Protein AF-A0A1I7S4N8-F1 (afdb_monomer)

Structure (mmCIF, N/CA/C/O backbone):
data_AF-A0A1I7S4N8-F1
#
_entry.id   AF-A0A1I7S4N8-F1
#
loop_
_atom_site.group_PDB
_atom_site.id
_atom_site.type_symbol
_atom_site.label_atom_id
_atom_site.label_alt_id
_atom_site.label_comp_id
_atom_site.label_asym_id
_atom_site.label_entity_id
_atom_site.label_seq_id
_atom_site.pdbx_PDB_ins_code
_atom_site.Cartn_x
_atom_site.Cartn_y
_atom_site.Cartn_z
_atom_site.occupancy
_atom_site.B_iso_or_equiv
_atom_site.auth_seq_id
_atom_site.auth_comp_id
_atom_site.auth_asym_id
_atom_site.auth_atom_id
_atom_site.pdbx_PDB_model_num
ATOM 1 N N . MET A 1 1 ? -7.842 -7.698 34.374 1.00 20.95 1 MET A N 1
ATOM 2 C CA . MET A 1 1 ? -6.573 -8.216 33.822 1.00 20.95 1 MET A CA 1
ATOM 3 C C . MET A 1 1 ? -6.161 -7.312 32.667 1.00 20.95 1 MET A C 1
ATOM 5 O O . MET A 1 1 ? -6.972 -7.165 31.757 1.00 20.95 1 MET A O 1
ATOM 9 N N . PRO A 1 2 ? -5.012 -6.620 32.736 1.00 20.31 2 PRO A N 1
ATOM 10 C CA . PRO A 1 2 ? -4.560 -5.744 31.659 1.00 20.31 2 PRO A CA 1
ATOM 11 C C . PRO A 1 2 ? -4.071 -6.606 30.489 1.00 20.31 2 PRO A C 1
ATOM 13 O O . PRO A 1 2 ? -3.277 -7.520 30.682 1.00 20.31 2 PRO A O 1
ATOM 16 N N . VAL A 1 3 ? -4.610 -6.360 29.297 1.00 26.38 3 VAL A N 1
ATOM 17 C CA . VAL A 1 3 ? -4.280 -7.100 28.072 1.00 26.38 3 VAL A CA 1
ATOM 18 C C . VAL A 1 3 ? -3.251 -6.285 27.294 1.00 26.38 3 VAL A C 1
ATOM 20 O O . VAL A 1 3 ? -3.502 -5.129 26.958 1.00 26.38 3 VAL A O 1
ATOM 23 N N . GLU A 1 4 ? -2.088 -6.887 27.065 1.00 22.72 4 GLU A N 1
ATOM 24 C CA . GLU A 1 4 ? -0.973 -6.348 26.284 1.00 22.72 4 GLU A CA 1
ATOM 25 C C . GLU A 1 4 ? -1.297 -6.365 24.783 1.00 22.72 4 GLU A C 1
ATOM 27 O O . GLU A 1 4 ? -1.952 -7.283 24.288 1.00 22.72 4 GLU A O 1
ATOM 32 N N . ILE A 1 5 ? -0.853 -5.338 24.056 1.00 29.84 5 ILE A N 1
ATOM 33 C CA . ILE A 1 5 ? -1.106 -5.166 22.620 1.00 29.84 5 ILE A CA 1
ATOM 34 C C . ILE A 1 5 ? 0.240 -4.946 21.921 1.00 29.84 5 ILE A C 1
ATOM 36 O O . ILE A 1 5 ? 1.070 -4.172 22.396 1.00 29.84 5 ILE A O 1
ATOM 40 N N . THR A 1 6 ? 0.456 -5.652 20.808 1.00 26.91 6 THR A N 1
ATOM 41 C CA . THR A 1 6 ? 1.722 -5.704 20.059 1.00 26.91 6 THR A CA 1
ATOM 42 C C . THR A 1 6 ? 1.590 -4.961 18.724 1.00 26.91 6 THR A C 1
ATOM 44 O O . THR A 1 6 ? 0.609 -5.167 18.011 1.00 26.91 6 THR A O 1
ATOM 47 N N . VAL A 1 7 ? 2.576 -4.123 18.382 1.00 28.78 7 VAL A N 1
ATOM 48 C CA . VAL A 1 7 ? 2.682 -3.373 17.111 1.00 28.78 7 VAL A CA 1
ATOM 49 C C . VAL A 1 7 ? 3.943 -3.816 16.362 1.00 28.78 7 VAL A C 1
ATOM 51 O O . VAL A 1 7 ? 4.924 -4.207 16.996 1.00 28.78 7 VAL A O 1
ATOM 54 N N . ALA A 1 8 ? 3.884 -3.788 15.028 1.00 28.02 8 ALA A N 1
ATOM 55 C CA . ALA A 1 8 ? 4.965 -4.150 14.117 1.00 28.02 8 ALA A CA 1
ATOM 56 C C . ALA A 1 8 ? 6.156 -3.155 14.137 1.00 28.02 8 ALA A C 1
ATOM 58 O O . ALA A 1 8 ? 5.972 -2.000 14.523 1.00 28.02 8 ALA A O 1
ATOM 59 N N . PRO A 1 9 ? 7.370 -3.577 13.725 1.00 27.62 9 PRO A N 1
ATOM 60 C CA . PRO A 1 9 ? 8.630 -2.875 14.020 1.00 27.62 9 PRO A CA 1
ATOM 61 C C . PRO A 1 9 ? 8.922 -1.571 13.253 1.00 27.62 9 PRO A C 1
ATOM 63 O O . PRO A 1 9 ? 9.874 -0.880 13.614 1.00 27.62 9 PRO A O 1
ATOM 66 N N . ASP A 1 10 ? 8.127 -1.188 12.248 1.00 28.50 10 ASP A N 1
ATOM 67 C CA . ASP A 1 10 ? 8.540 -0.136 11.288 1.00 28.50 10 ASP A CA 1
ATOM 68 C C . ASP A 1 10 ? 8.079 1.276 11.628 1.00 28.50 10 ASP A C 1
ATOM 70 O O . ASP A 1 10 ? 8.279 2.232 10.872 1.00 28.50 10 ASP A O 1
ATOM 74 N N . LEU A 1 11 ? 7.531 1.437 12.824 1.00 30.06 11 LEU A N 1
ATOM 75 C CA . LEU A 1 11 ? 7.082 2.715 13.339 1.00 30.06 11 LEU A CA 1
ATOM 76 C C . LEU A 1 11 ? 7.899 3.074 14.579 1.00 30.06 11 LEU A C 1
ATOM 78 O O . LEU A 1 11 ? 7.452 3.001 15.723 1.00 30.06 11 LEU A O 1
ATOM 82 N N . TYR A 1 12 ? 9.159 3.446 14.343 1.00 30.45 12 TYR A N 1
ATOM 83 C CA . TYR A 1 12 ? 10.064 3.910 15.391 1.00 30.45 12 TYR A CA 1
ATOM 84 C C . TYR A 1 12 ? 9.632 5.297 15.893 1.00 30.45 12 TYR A C 1
ATOM 86 O O . TYR A 1 12 ? 10.091 6.337 15.423 1.00 30.45 12 TYR A O 1
ATOM 94 N N . ASN A 1 13 ? 8.715 5.299 16.858 1.00 32.03 13 ASN A N 1
ATOM 95 C CA . ASN A 1 13 ? 8.567 6.306 17.901 1.00 32.03 13 ASN A CA 1
ATOM 96 C C . ASN A 1 13 ? 7.859 5.652 19.094 1.00 32.03 13 ASN A C 1
ATOM 98 O O . ASN A 1 13 ? 6.793 5.064 18.936 1.00 32.03 13 ASN A O 1
ATOM 102 N N . GLU A 1 14 ? 8.401 5.820 20.304 1.00 31.59 14 GLU A N 1
ATOM 103 C CA . GLU A 1 14 ? 7.833 5.336 21.584 1.00 31.59 14 GLU A CA 1
ATOM 104 C C . GLU A 1 14 ? 6.366 5.769 21.832 1.00 31.59 14 GLU A C 1
ATOM 106 O O . GLU A 1 14 ? 5.665 5.241 22.693 1.00 31.59 14 GLU A O 1
ATOM 111 N N . THR A 1 15 ? 5.885 6.707 21.022 1.00 35.19 15 THR A N 1
ATOM 112 C CA . THR A 1 15 ? 4.540 7.280 20.933 1.00 35.19 15 THR A CA 1
ATOM 113 C C . THR A 1 15 ? 3.496 6.259 20.415 1.00 35.19 15 THR A C 1
ATOM 115 O O . THR A 1 15 ? 2.357 6.205 20.877 1.00 35.19 15 THR A O 1
ATOM 118 N N . GLU A 1 16 ? 3.877 5.332 19.532 1.00 35.06 16 GLU A N 1
ATOM 119 C CA . GLU A 1 16 ? 2.938 4.346 18.963 1.00 35.06 16 GLU A CA 1
ATOM 120 C C . GLU A 1 16 ? 2.744 3.097 19.840 1.00 35.06 16 GLU A C 1
ATOM 122 O O . GLU A 1 16 ? 1.718 2.416 19.775 1.00 35.06 16 GLU A O 1
ATOM 127 N N . ALA A 1 17 ? 3.661 2.855 20.779 1.00 30.88 17 ALA A N 1
ATOM 128 C CA . ALA A 1 17 ? 3.474 1.863 21.836 1.00 30.88 17 ALA A CA 1
ATOM 129 C C . ALA A 1 17 ? 2.398 2.293 22.858 1.00 30.88 17 ALA A C 1
ATOM 131 O O . ALA A 1 17 ? 1.749 1.450 23.485 1.00 30.88 17 ALA A O 1
ATOM 132 N N . LEU A 1 18 ? 2.164 3.602 23.022 1.00 33.59 18 LEU A N 1
ATOM 133 C CA . LEU A 1 18 ? 1.120 4.126 23.909 1.00 33.59 18 LEU A CA 1
ATOM 134 C C . LEU A 1 18 ? -0.282 4.009 23.300 1.00 33.59 18 LEU A C 1
ATOM 136 O O . LEU A 1 18 ? -1.235 3.745 24.038 1.00 33.59 18 LEU A O 1
ATOM 140 N N . ALA A 1 19 ? -0.384 4.154 21.979 1.00 34.09 19 ALA A N 1
ATOM 141 C CA . ALA A 1 19 ? -1.581 3.913 21.177 1.00 34.09 19 ALA A CA 1
ATOM 142 C C . ALA A 1 19 ? -2.061 2.461 21.247 1.00 34.09 19 ALA A C 1
ATOM 144 O O . ALA A 1 19 ? -3.254 2.185 21.379 1.00 34.09 19 ALA A O 1
ATOM 145 N N . ALA A 1 20 ? -1.097 1.538 21.206 1.00 30.77 20 ALA A N 1
ATOM 146 C CA . ALA A 1 20 ? -1.333 0.110 21.240 1.00 30.77 20 ALA A CA 1
ATOM 147 C C . ALA A 1 20 ? -2.099 -0.313 22.492 1.00 30.77 20 ALA A C 1
ATOM 149 O O . ALA A 1 20 ? -2.927 -1.193 22.401 1.00 30.77 20 ALA A O 1
ATOM 150 N N . ARG A 1 21 ? -1.931 0.340 23.649 1.00 34.25 21 ARG A N 1
ATOM 151 C CA . ARG A 1 21 ? -2.561 -0.062 24.927 1.00 34.25 21 ARG A CA 1
ATOM 152 C C . ARG A 1 21 ? -4.092 0.089 24.985 1.00 34.25 21 ARG A C 1
ATOM 154 O O . ARG A 1 21 ? -4.688 -0.181 26.028 1.00 34.25 21 ARG A O 1
ATOM 161 N N . ALA A 1 22 ? -4.744 0.508 23.902 1.00 32.66 22 ALA A N 1
ATOM 162 C CA . ALA A 1 22 ? -6.183 0.696 23.860 1.00 32.66 22 ALA A CA 1
ATOM 163 C C . ALA A 1 22 ? -6.931 -0.476 23.197 1.00 32.66 22 ALA A C 1
ATOM 165 O O . ALA A 1 22 ? -6.818 -0.741 22.005 1.00 32.66 22 ALA A O 1
ATOM 166 N N . LYS A 1 23 ? -7.719 -1.170 24.022 1.00 37.88 23 LYS A N 1
ATOM 167 C CA . LYS A 1 23 ? -8.822 -2.101 23.717 1.00 37.88 23 LYS A CA 1
ATOM 168 C C . LYS A 1 23 ? -9.083 -2.426 22.223 1.00 37.88 23 LYS A C 1
ATOM 170 O O . LYS A 1 23 ? -9.947 -1.830 21.587 1.00 37.88 23 LYS A O 1
ATOM 175 N N . GLY A 1 24 ? -8.471 -3.505 21.722 1.00 40.84 24 GLY A N 1
ATOM 176 C CA . GLY A 1 24 ? -9.071 -4.326 20.653 1.00 40.84 24 GLY A CA 1
ATOM 177 C C . GLY A 1 24 ? -8.705 -4.002 19.197 1.00 40.84 24 GLY A C 1
ATOM 178 O O . GLY A 1 24 ? -9.486 -4.335 18.300 1.00 40.84 24 GLY A O 1
ATOM 179 N N . PHE A 1 25 ? -7.539 -3.406 18.942 1.00 34.81 25 PHE A N 1
ATOM 180 C CA . PHE A 1 25 ? -7.046 -3.109 17.591 1.00 34.81 25 PHE A CA 1
ATOM 181 C C . PHE A 1 25 ? -5.911 -4.053 17.189 1.00 34.81 25 PHE A C 1
ATOM 183 O O . PHE A 1 25 ? -5.029 -4.341 17.994 1.00 34.81 25 PHE A O 1
ATOM 190 N N . ILE A 1 26 ? -5.923 -4.514 15.935 1.00 42.81 26 ILE A N 1
ATOM 191 C CA . ILE A 1 26 ? -4.775 -5.178 15.308 1.00 42.81 26 ILE A CA 1
ATOM 192 C C . ILE A 1 26 ? -4.477 -4.430 14.021 1.00 42.81 26 ILE A C 1
ATOM 194 O O . ILE A 1 26 ? -5.287 -4.440 13.091 1.00 42.81 26 ILE A O 1
ATOM 198 N N . VAL A 1 27 ? -3.325 -3.770 14.004 1.00 34.28 27 VAL A N 1
ATOM 199 C CA . VAL A 1 27 ? -2.756 -3.139 12.817 1.00 34.28 27 VAL A CA 1
ATOM 200 C C . VAL A 1 27 ? -1.647 -4.059 12.330 1.00 34.28 27 VAL A C 1
ATOM 202 O O . VAL A 1 27 ? -0.711 -4.349 13.070 1.00 34.28 27 VAL A O 1
ATOM 205 N N . PHE A 1 28 ? -1.783 -4.555 11.106 1.00 37.41 28 PHE A N 1
ATOM 206 C CA . PHE A 1 28 ? -0.732 -5.323 10.454 1.00 37.41 28 PHE A CA 1
ATOM 207 C C . PHE A 1 28 ? 0.124 -4.364 9.625 1.00 37.41 28 PHE A C 1
ATOM 209 O O . PHE A 1 28 ? -0.395 -3.759 8.686 1.00 37.41 28 PHE A O 1
ATOM 216 N N . ASP A 1 29 ? 1.406 -4.244 9.967 1.00 30.55 29 ASP A N 1
ATOM 217 C CA . ASP A 1 29 ? 2.437 -3.666 9.101 1.00 30.55 29 ASP A CA 1
ATOM 218 C C . ASP A 1 29 ? 3.688 -4.563 9.125 1.00 30.55 29 ASP A C 1
ATOM 220 O O . ASP A 1 29 ? 3.802 -5.435 9.986 1.00 30.55 29 ASP A O 1
ATOM 224 N N . MET A 1 30 ? 4.562 -4.425 8.131 1.00 31.25 30 MET A N 1
ATOM 225 C CA . MET A 1 30 ? 5.704 -5.318 7.888 1.00 31.25 30 MET A CA 1
ATOM 226 C C . MET A 1 30 ? 6.936 -4.966 8.755 1.00 31.25 30 MET A C 1
ATOM 228 O O . MET A 1 30 ? 6.993 -3.856 9.278 1.00 31.25 30 MET A O 1
ATOM 232 N N . PRO A 1 31 ? 7.910 -5.888 8.923 1.00 27.16 31 PRO A N 1
ATOM 233 C CA . PRO A 1 31 ? 9.129 -5.640 9.701 1.00 27.16 31 PRO A CA 1
ATOM 234 C C . PRO A 1 31 ? 10.378 -5.243 8.870 1.00 27.16 31 PRO A C 1
ATOM 236 O O . PRO A 1 31 ? 10.732 -5.915 7.898 1.00 27.16 31 PRO A O 1
ATOM 239 N N . ASP A 1 32 ? 11.121 -4.244 9.359 1.00 30.89 32 ASP A N 1
ATOM 240 C CA . ASP A 1 32 ? 12.483 -3.779 9.046 1.00 30.89 32 ASP A CA 1
ATOM 241 C C . ASP A 1 32 ? 13.410 -4.279 10.165 1.00 30.89 32 ASP A C 1
ATOM 243 O O . ASP A 1 32 ? 13.170 -4.115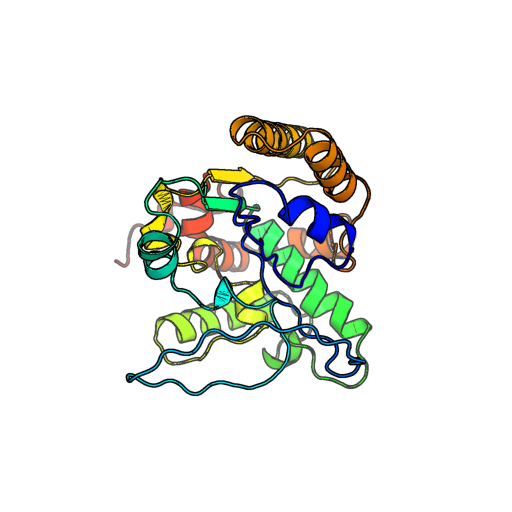 11.365 1.00 30.89 32 ASP A O 1
ATOM 247 N N . LYS A 1 33 ? 14.494 -4.948 9.772 1.00 33.16 33 LYS A N 1
ATOM 248 C CA . LYS A 1 33 ? 15.472 -5.536 10.688 1.00 33.16 33 LYS A CA 1
ATOM 249 C C . LYS A 1 33 ? 16.758 -4.731 10.661 1.00 33.16 33 LYS A C 1
ATOM 251 O O . LYS A 1 33 ? 17.668 -5.069 9.908 1.00 33.16 33 LYS A O 1
ATOM 256 N N . ARG A 1 34 ? 16.899 -3.756 11.561 1.00 29.91 34 ARG A N 1
ATOM 257 C CA . ARG A 1 34 ? 18.203 -3.149 11.877 1.00 29.91 34 ARG A CA 1
ATOM 258 C C . ARG A 1 34 ? 18.363 -2.898 13.380 1.00 29.91 34 ARG A C 1
ATOM 260 O O . ARG A 1 34 ? 17.959 -1.850 13.863 1.00 29.91 34 ARG A O 1
ATOM 267 N N . ASN A 1 35 ? 18.964 -3.873 14.084 1.00 32.38 35 ASN A N 1
ATOM 268 C CA . ASN A 1 35 ? 20.051 -3.732 15.085 1.00 32.38 35 ASN A CA 1
ATOM 269 C C . ASN A 1 35 ? 20.016 -4.839 16.187 1.00 32.38 35 ASN A C 1
ATOM 271 O O . ASN A 1 35 ? 19.198 -4.753 17.102 1.00 32.38 35 ASN A O 1
ATOM 275 N N . PRO A 1 36 ? 20.894 -5.869 16.151 1.00 26.67 36 PRO A N 1
ATOM 276 C CA . PRO A 1 36 ? 20.925 -6.973 17.128 1.00 26.67 36 PRO A CA 1
ATOM 277 C C . PRO A 1 36 ? 21.624 -6.689 18.474 1.00 26.67 36 PRO A C 1
ATOM 279 O O . PRO A 1 36 ? 21.756 -7.612 19.276 1.00 26.67 36 PRO A O 1
ATOM 282 N N . SER A 1 37 ? 22.093 -5.469 18.750 1.00 25.30 37 SER A N 1
ATOM 283 C CA . SER A 1 37 ? 23.086 -5.251 19.817 1.00 25.30 37 SER A CA 1
ATOM 284 C C . SER A 1 37 ? 22.738 -4.088 20.751 1.00 25.30 37 SER A C 1
ATOM 286 O O . SER A 1 37 ? 23.399 -3.056 20.719 1.00 25.30 37 SER A O 1
ATOM 288 N N . ALA A 1 38 ? 21.719 -4.241 21.602 1.00 23.59 38 ALA A N 1
ATOM 289 C CA . ALA A 1 38 ? 21.549 -3.419 22.809 1.00 23.59 38 ALA A CA 1
ATOM 290 C C . ALA A 1 38 ? 20.582 -4.102 23.795 1.00 23.59 38 ALA A C 1
ATOM 292 O O . ALA A 1 38 ? 19.369 -3.933 23.714 1.00 23.59 38 ALA A O 1
ATOM 293 N N . LEU A 1 39 ? 21.122 -4.902 24.716 1.00 24.42 39 LEU A N 1
ATOM 294 C CA . LEU A 1 39 ? 20.393 -5.531 25.820 1.00 24.42 39 LEU A CA 1
ATOM 295 C C . LEU A 1 39 ? 21.164 -5.263 27.117 1.00 24.42 39 LEU A C 1
ATOM 297 O O . LEU A 1 39 ? 22.265 -5.774 27.304 1.00 24.42 39 LEU A O 1
ATOM 301 N N . SER A 1 40 ? 20.563 -4.500 28.024 1.00 21.45 40 SER A N 1
ATOM 302 C CA . SER A 1 40 ? 20.826 -4.591 29.459 1.00 21.45 40 SER A CA 1
ATOM 303 C C . SER A 1 40 ? 19.488 -4.792 30.173 1.00 21.45 40 SER A C 1
ATOM 305 O O . SER A 1 40 ? 18.487 -4.142 29.879 1.00 21.45 40 SER A O 1
ATOM 307 N N . ALA A 1 41 ? 19.465 -5.816 31.021 1.00 22.08 41 ALA A N 1
ATOM 308 C CA . ALA A 1 41 ? 18.287 -6.453 31.592 1.00 22.08 41 ALA A CA 1
ATOM 309 C C . ALA A 1 41 ? 17.817 -5.798 32.897 1.00 22.08 41 ALA A C 1
ATOM 311 O O . ALA A 1 41 ? 18.654 -5.354 33.676 1.00 22.08 41 ALA A O 1
ATOM 312 N N . VAL A 1 42 ? 16.513 -5.896 33.194 1.00 20.05 42 VAL A N 1
ATOM 313 C CA . VAL A 1 42 ? 15.997 -6.104 34.561 1.00 20.05 42 VAL A CA 1
ATOM 314 C C . VAL A 1 42 ? 14.772 -7.028 34.500 1.00 20.05 42 VAL A C 1
ATOM 316 O O . VAL A 1 42 ? 13.806 -6.769 33.789 1.00 20.05 42 VAL A O 1
ATOM 319 N N . THR A 1 43 ? 14.857 -8.130 35.242 1.00 20.84 43 THR A N 1
ATOM 320 C CA . THR A 1 43 ? 13.880 -9.215 35.423 1.00 20.84 43 THR A CA 1
ATOM 321 C C . THR A 1 43 ? 12.867 -8.925 36.529 1.00 20.84 43 THR A C 1
ATOM 323 O O . THR A 1 43 ? 13.279 -8.524 37.615 1.00 20.84 43 THR A O 1
ATOM 326 N N . VAL A 1 44 ? 11.592 -9.283 36.318 1.00 20.28 44 VAL A N 1
ATOM 327 C CA . VAL A 1 44 ? 10.662 -9.719 37.382 1.00 20.28 44 VAL A CA 1
ATOM 328 C C . VAL A 1 44 ? 9.741 -10.811 36.808 1.00 20.28 44 VAL A C 1
ATOM 330 O O . VAL A 1 44 ? 8.950 -10.539 35.909 1.00 20.28 44 VAL A O 1
ATOM 333 N N . GLU A 1 45 ? 9.864 -12.050 37.294 1.00 22.69 45 GLU A N 1
ATOM 334 C CA . GLU A 1 45 ? 8.974 -13.181 36.960 1.00 22.69 45 GLU A CA 1
ATOM 335 C C . GLU A 1 45 ? 7.729 -13.211 37.867 1.00 22.69 45 GLU A C 1
ATOM 337 O O . GLU A 1 45 ? 7.783 -12.764 39.016 1.00 22.69 45 GLU A O 1
ATOM 342 N N . PRO A 1 46 ? 6.636 -13.850 37.409 1.00 23.58 46 PRO A N 1
ATOM 343 C CA . PRO A 1 46 ? 6.208 -15.049 38.130 1.00 23.58 46 PRO A CA 1
ATOM 344 C C . PRO A 1 46 ? 5.878 -16.252 37.228 1.00 23.58 46 PRO A C 1
ATOM 346 O O . PRO A 1 46 ? 5.266 -16.136 36.167 1.00 23.58 46 PRO A O 1
ATOM 349 N N . ARG A 1 47 ? 6.280 -17.426 37.733 1.00 25.33 47 ARG A N 1
ATOM 350 C CA . ARG A 1 47 ? 6.080 -18.784 37.202 1.00 25.33 47 ARG A CA 1
ATOM 351 C C . ARG A 1 47 ? 4.614 -19.134 36.961 1.00 25.33 47 ARG A C 1
ATOM 353 O O . ARG A 1 47 ? 3.804 -19.001 37.875 1.00 25.33 47 ARG A O 1
ATOM 360 N N . ILE A 1 48 ? 4.340 -19.775 35.823 1.00 24.42 48 ILE A N 1
ATOM 361 C CA . ILE A 1 48 ? 3.297 -20.805 35.713 1.00 24.42 48 ILE A CA 1
ATOM 362 C C . ILE A 1 48 ? 3.867 -21.982 34.907 1.00 24.42 48 ILE A C 1
ATOM 364 O O . ILE A 1 48 ? 4.158 -21.862 33.719 1.00 24.42 48 ILE A O 1
ATOM 368 N N . GLU A 1 49 ? 4.042 -23.114 35.587 1.00 29.31 49 GLU A N 1
ATOM 369 C CA . GLU A 1 49 ? 4.282 -24.440 35.011 1.00 29.31 49 GLU A CA 1
ATOM 370 C C . GLU A 1 49 ? 2.960 -25.000 34.478 1.00 29.31 49 GLU A C 1
ATOM 372 O O . GLU A 1 49 ? 2.031 -25.078 35.269 1.00 29.31 49 GLU A O 1
ATOM 377 N N . VAL A 1 50 ? 2.883 -25.423 33.204 1.00 27.38 50 VAL A N 1
ATOM 378 C CA . VAL A 1 50 ? 2.378 -26.757 32.796 1.00 27.38 50 VAL A CA 1
ATOM 379 C C . VAL A 1 50 ? 2.833 -27.075 31.354 1.00 27.38 50 VAL A C 1
ATOM 381 O O . VAL A 1 50 ? 2.615 -26.297 30.429 1.00 27.38 50 VAL A O 1
ATOM 384 N N . ASN A 1 51 ? 3.420 -28.255 31.162 1.00 25.69 51 ASN A N 1
ATOM 385 C CA . ASN A 1 51 ? 3.541 -29.028 29.909 1.00 25.69 51 ASN A CA 1
ATOM 386 C C . ASN A 1 51 ? 3.035 -30.461 30.237 1.00 25.69 51 ASN A C 1
ATOM 388 O O . ASN A 1 51 ? 2.992 -30.749 31.439 1.00 25.69 51 ASN A O 1
ATOM 392 N N . PRO A 1 52 ? 2.714 -31.393 29.296 1.00 40.69 52 PRO A N 1
ATOM 393 C CA . PRO A 1 52 ? 3.233 -31.541 27.910 1.00 40.69 52 PRO A CA 1
ATOM 394 C C . PRO A 1 52 ? 2.179 -32.095 26.879 1.00 40.69 52 PRO A C 1
ATOM 396 O O . PRO A 1 52 ? 0.995 -32.117 27.210 1.00 40.69 52 PRO A O 1
ATOM 399 N N . PRO A 1 53 ? 2.522 -32.680 25.692 1.00 41.31 53 PRO A N 1
ATOM 400 C CA . PRO A 1 53 ? 3.593 -32.417 24.704 1.00 41.31 53 PRO A CA 1
ATOM 401 C C . PRO A 1 53 ? 3.074 -32.200 23.248 1.00 41.31 53 PRO A C 1
ATOM 403 O O . PRO A 1 53 ? 2.064 -32.769 22.840 1.00 41.31 53 PRO A O 1
ATOM 406 N N . GLY A 1 54 ? 3.832 -31.470 22.408 1.00 28.02 54 GLY A N 1
ATOM 407 C CA . GLY A 1 54 ? 3.560 -31.390 20.955 1.00 28.02 54 GLY A CA 1
ATOM 408 C C . GLY A 1 54 ? 4.357 -30.371 20.110 1.00 28.02 54 GLY A C 1
ATOM 409 O O . GLY A 1 54 ? 3.773 -29.741 19.242 1.00 28.02 54 GLY A O 1
ATOM 410 N N . ILE A 1 55 ? 5.650 -30.184 20.410 1.00 29.80 55 ILE A N 1
ATOM 411 C CA . ILE A 1 55 ? 6.789 -29.688 19.588 1.00 29.80 55 ILE A CA 1
ATOM 412 C C . ILE A 1 55 ? 6.539 -28.613 18.498 1.00 29.80 55 ILE A C 1
ATOM 414 O O . ILE A 1 55 ? 6.153 -28.922 17.376 1.00 29.80 55 ILE A O 1
ATOM 418 N N . LEU A 1 56 ? 7.013 -27.389 18.777 1.00 25.55 56 LEU A N 1
ATOM 419 C CA . LEU A 1 56 ? 8.202 -26.791 18.131 1.00 25.55 56 LEU A CA 1
ATOM 420 C C . LEU A 1 56 ? 9.028 -26.058 19.220 1.00 25.55 56 LEU A C 1
ATOM 422 O O . LEU A 1 56 ? 8.440 -25.601 20.202 1.00 25.55 56 LEU A O 1
ATOM 426 N N . PRO A 1 57 ? 10.373 -26.005 19.123 1.00 28.69 57 PRO A N 1
ATOM 427 C CA . PRO A 1 57 ? 11.253 -25.673 20.249 1.00 28.69 57 PRO A CA 1
ATOM 428 C C . PRO A 1 57 ? 11.180 -24.193 20.671 1.00 28.69 57 PRO A C 1
ATOM 430 O O . PRO A 1 57 ? 10.907 -23.324 19.836 1.00 28.69 57 PRO A O 1
ATOM 433 N N . PRO A 1 58 ? 11.472 -23.874 21.948 1.00 30.47 58 PRO A N 1
ATOM 434 C CA . PRO A 1 58 ? 11.545 -22.501 22.417 1.00 30.47 58 PRO A CA 1
ATOM 435 C C . PRO A 1 58 ? 12.887 -21.896 21.992 1.00 30.47 58 PRO A C 1
ATOM 437 O O . PRO A 1 58 ? 13.945 -22.297 22.471 1.00 30.47 58 PRO A O 1
ATOM 440 N N . PHE A 1 59 ? 12.858 -20.902 21.107 1.00 32.66 59 PHE A N 1
ATOM 441 C CA . PHE A 1 59 ? 13.969 -19.956 21.023 1.00 32.66 59 PHE A CA 1
ATOM 442 C C . PHE A 1 59 ? 13.900 -19.055 22.257 1.00 32.66 59 PHE A C 1
ATOM 444 O O . PHE A 1 59 ? 12.996 -18.230 22.388 1.00 32.66 59 PHE A O 1
ATOM 451 N N . VAL A 1 60 ? 14.834 -19.276 23.180 1.00 29.89 60 VAL A N 1
ATOM 452 C CA . VAL A 1 60 ? 15.052 -18.460 24.373 1.00 29.89 60 VAL A CA 1
ATOM 453 C C . VAL A 1 60 ? 15.797 -17.199 23.942 1.00 29.89 60 VAL A C 1
ATOM 455 O O . VAL A 1 60 ? 16.987 -17.227 23.646 1.00 29.89 60 VAL A O 1
ATOM 458 N N . GLY A 1 61 ? 15.063 -16.096 23.866 1.00 28.05 61 GLY A N 1
ATOM 459 C CA . GLY A 1 61 ? 15.571 -14.745 23.666 1.00 28.05 61 GLY A CA 1
ATOM 460 C C . GLY A 1 61 ? 14.459 -13.773 24.043 1.00 28.05 61 GLY A C 1
ATOM 461 O O . GLY A 1 61 ? 13.337 -13.924 23.563 1.00 28.05 61 GLY A O 1
ATOM 462 N N . ASN A 1 62 ? 14.746 -12.838 24.950 1.00 30.83 62 ASN A N 1
ATOM 463 C CA . ASN A 1 62 ? 13.796 -11.880 25.527 1.00 30.83 62 ASN A CA 1
ATOM 464 C C . ASN A 1 62 ? 13.211 -10.920 24.474 1.00 30.83 62 ASN A C 1
ATOM 466 O O . ASN A 1 62 ? 13.612 -9.764 24.383 1.00 30.83 62 ASN A O 1
ATOM 470 N N . TYR A 1 63 ? 12.232 -11.389 23.701 1.00 30.69 63 TYR A N 1
ATOM 471 C CA . TYR A 1 63 ? 11.458 -10.571 22.773 1.00 30.69 63 TYR A CA 1
ATOM 472 C C . TYR A 1 63 ? 9.967 -10.889 22.918 1.00 30.69 63 TYR A C 1
ATOM 474 O O . TYR A 1 63 ? 9.403 -11.707 22.193 1.00 30.69 63 TYR A O 1
ATOM 482 N N . THR A 1 64 ? 9.295 -10.191 23.831 1.00 31.20 64 THR A N 1
ATOM 483 C CA . THR A 1 64 ? 7.824 -10.149 23.949 1.00 31.20 64 THR A CA 1
ATOM 484 C C . THR A 1 64 ? 7.142 -9.443 22.757 1.00 31.20 64 THR A C 1
ATOM 486 O O . THR A 1 64 ? 5.920 -9.416 22.667 1.00 31.20 64 THR A O 1
ATOM 489 N N . HIS A 1 65 ? 7.909 -8.926 21.789 1.00 31.94 65 HIS A N 1
ATOM 490 C CA . HIS A 1 65 ? 7.444 -8.044 20.709 1.00 31.94 65 HIS A CA 1
ATOM 491 C C . HIS A 1 65 ? 7.006 -8.734 19.392 1.00 31.94 65 HIS A C 1
ATOM 493 O O . HIS A 1 65 ? 6.712 -8.044 18.425 1.00 31.94 65 HIS A O 1
ATOM 499 N N . LEU A 1 66 ? 6.916 -10.070 19.317 1.00 30.19 66 LEU A N 1
ATOM 500 C CA . LEU A 1 66 ? 6.722 -10.808 18.043 1.00 30.19 66 LEU A CA 1
ATOM 501 C C . LEU A 1 66 ? 5.448 -11.678 17.965 1.00 30.19 66 LEU A C 1
ATOM 503 O O . LEU A 1 66 ? 5.364 -12.607 17.162 1.00 30.19 66 LEU A O 1
ATOM 507 N N . ILE A 1 67 ? 4.442 -11.438 18.808 1.00 31.97 67 ILE A N 1
ATOM 508 C CA . ILE A 1 67 ? 3.389 -12.442 19.051 1.00 31.97 67 ILE A CA 1
ATOM 509 C C . ILE A 1 67 ? 2.336 -12.533 17.923 1.00 31.97 67 ILE A C 1
ATOM 511 O O . ILE A 1 67 ? 1.813 -13.621 17.687 1.00 31.97 67 ILE A O 1
ATOM 515 N N . ILE A 1 68 ? 2.049 -11.464 17.166 1.00 36.69 68 ILE A N 1
ATOM 516 C CA . ILE A 1 68 ? 0.947 -11.480 16.173 1.00 36.69 68 ILE A CA 1
ATOM 517 C C . ILE A 1 68 ? 1.387 -11.971 14.785 1.00 36.69 68 ILE A C 1
ATOM 519 O O . ILE A 1 68 ? 0.608 -12.643 14.113 1.00 36.69 68 ILE A O 1
ATOM 523 N N . GLU A 1 69 ? 2.650 -11.785 14.390 1.00 38.31 69 GLU A N 1
ATOM 524 C CA . GLU A 1 69 ? 3.194 -12.479 13.206 1.00 38.31 69 GLU A CA 1
ATOM 525 C C . GLU A 1 69 ? 3.285 -14.003 13.419 1.00 38.31 69 GLU A C 1
ATOM 527 O O . GLU A 1 69 ? 3.397 -14.776 12.468 1.00 38.31 69 GLU A O 1
ATOM 532 N N . ARG A 1 70 ? 3.203 -14.453 14.679 1.00 42.16 70 ARG A N 1
ATOM 533 C CA . ARG A 1 70 ? 3.360 -15.855 15.078 1.00 42.16 70 ARG A CA 1
ATOM 534 C C . ARG A 1 70 ? 2.102 -16.703 14.887 1.00 42.16 70 ARG A C 1
ATOM 536 O O . ARG A 1 70 ? 2.212 -17.927 14.822 1.00 42.16 70 ARG A O 1
ATOM 543 N N . TYR A 1 71 ? 0.921 -16.088 14.788 1.00 50.28 71 TYR A N 1
ATOM 544 C CA . TYR A 1 71 ? -0.347 -16.808 14.682 1.00 50.28 71 TYR A CA 1
ATOM 545 C C . TYR A 1 71 ? -1.028 -16.552 13.343 1.00 50.28 71 TYR A C 1
ATOM 547 O O . TYR A 1 71 ? -1.363 -15.424 12.992 1.00 50.28 71 TYR A O 1
ATOM 555 N N . ARG A 1 72 ? -1.328 -17.635 12.617 1.00 71.19 72 ARG A N 1
ATOM 556 C CA . ARG A 1 72 ? -2.287 -17.583 11.505 1.00 71.19 72 ARG A CA 1
ATOM 557 C C . ARG A 1 72 ? -3.593 -16.972 12.022 1.00 71.19 72 ARG A C 1
ATOM 559 O O . ARG A 1 72 ? -4.014 -17.308 13.131 1.00 71.19 72 ARG A O 1
ATOM 566 N N . MET A 1 73 ? -4.248 -16.118 11.235 1.00 78.75 73 MET A N 1
ATOM 567 C CA . MET A 1 73 ? -5.447 -15.389 11.679 1.00 78.75 73 MET A CA 1
ATOM 568 C C . MET A 1 73 ? -6.526 -16.301 12.278 1.00 78.75 73 MET A C 1
ATOM 570 O O . MET A 1 73 ? -7.146 -15.930 13.273 1.00 78.75 73 MET A O 1
ATOM 574 N N . TYR A 1 74 ? -6.690 -17.521 11.754 1.00 81.62 74 TYR A N 1
ATOM 575 C CA . TYR A 1 74 ? -7.631 -18.498 12.313 1.00 81.62 74 TYR A CA 1
ATOM 576 C C . TYR A 1 74 ? -7.287 -18.920 13.746 1.00 81.62 74 TYR A C 1
ATOM 578 O O . TYR A 1 74 ? -8.188 -19.150 14.550 1.00 81.62 74 TYR A O 1
ATOM 586 N N . VAL A 1 75 ? -5.997 -19.033 14.084 1.00 82.44 75 VAL A N 1
ATOM 587 C CA . VAL A 1 75 ? -5.557 -19.358 15.446 1.00 82.44 75 VAL A CA 1
ATOM 588 C C . VAL A 1 75 ? -5.887 -18.189 16.354 1.00 82.44 75 VAL A C 1
ATOM 590 O O . VAL A 1 75 ? -6.456 -18.398 17.423 1.00 82.44 75 VAL A O 1
ATOM 593 N N . PHE A 1 76 ? -5.591 -16.967 15.899 1.00 83.12 76 PHE A N 1
ATOM 594 C CA . PHE A 1 76 ? -5.904 -15.768 16.658 1.00 83.12 76 PHE A CA 1
ATOM 595 C C . PHE A 1 76 ? -7.405 -15.655 16.941 1.00 83.12 76 PHE A C 1
ATOM 597 O O . PHE A 1 76 ? -7.812 -15.478 18.087 1.00 83.12 76 PHE A O 1
ATOM 604 N N . GLU A 1 77 ? -8.245 -15.825 15.920 1.00 82.75 77 GLU A N 1
ATOM 605 C CA . GLU A 1 77 ? -9.691 -15.782 16.113 1.00 82.75 77 GLU A CA 1
ATOM 606 C C . GLU A 1 77 ? -10.187 -16.851 17.073 1.00 82.75 77 GLU A C 1
ATOM 608 O O . GLU A 1 77 ? -10.949 -16.546 17.991 1.00 82.75 77 GLU A O 1
ATOM 613 N N . ARG A 1 78 ? -9.735 -18.092 16.876 1.00 85.56 78 ARG A N 1
ATOM 614 C CA . ARG A 1 78 ? -10.180 -19.230 17.674 1.00 85.56 78 ARG A CA 1
ATOM 615 C C . ARG A 1 78 ? -9.774 -19.103 19.135 1.00 85.56 78 ARG A C 1
ATOM 617 O O . ARG A 1 78 ? -10.529 -19.551 19.986 1.00 85.56 78 ARG A O 1
ATOM 624 N N . LEU A 1 79 ? -8.596 -18.559 19.431 1.00 84.06 79 LEU A N 1
ATOM 625 C CA . LEU A 1 79 ? -8.061 -18.533 20.795 1.00 84.06 79 LEU A CA 1
ATOM 626 C C . LEU A 1 79 ? -8.309 -17.208 21.522 1.00 84.06 79 LEU A C 1
ATOM 628 O O . LEU A 1 79 ? -8.471 -17.221 22.737 1.00 84.06 79 LEU A O 1
ATOM 632 N N . TYR A 1 80 ? -8.367 -16.083 20.804 1.00 82.19 80 TYR A N 1
ATOM 633 C CA . TYR A 1 80 ? -8.332 -14.751 21.421 1.00 82.19 80 TYR A CA 1
ATOM 634 C C . TYR A 1 80 ? -9.475 -13.826 20.994 1.00 82.19 80 TYR A C 1
ATOM 636 O O . TYR A 1 80 ? -9.784 -12.883 21.719 1.00 82.19 80 TYR A O 1
ATOM 644 N N . ASN A 1 81 ? -10.137 -14.079 19.857 1.00 83.62 81 ASN A N 1
ATOM 645 C CA . ASN A 1 81 ? -11.219 -13.218 19.359 1.00 83.62 81 ASN A CA 1
ATOM 646 C C . ASN A 1 81 ? -12.607 -13.879 19.353 1.00 83.62 81 ASN A C 1
ATOM 648 O O . ASN A 1 81 ? -13.466 -13.507 18.554 1.00 83.62 81 ASN A O 1
ATOM 652 N N . GLN A 1 82 ? -12.848 -14.843 20.244 1.00 83.81 82 GLN A N 1
ATOM 653 C CA . GLN A 1 82 ? -14.123 -15.569 20.319 1.00 83.81 82 GLN A CA 1
ATOM 654 C C . GLN A 1 82 ? -15.313 -14.631 20.577 1.00 83.81 82 GLN A C 1
ATOM 656 O O . GLN A 1 82 ? -16.355 -14.739 19.936 1.00 83.81 82 GLN A O 1
ATOM 661 N N . GLU A 1 83 ? -15.123 -13.646 21.455 1.00 84.25 83 GLU A N 1
ATOM 662 C CA . GLU A 1 83 ? -16.129 -12.628 21.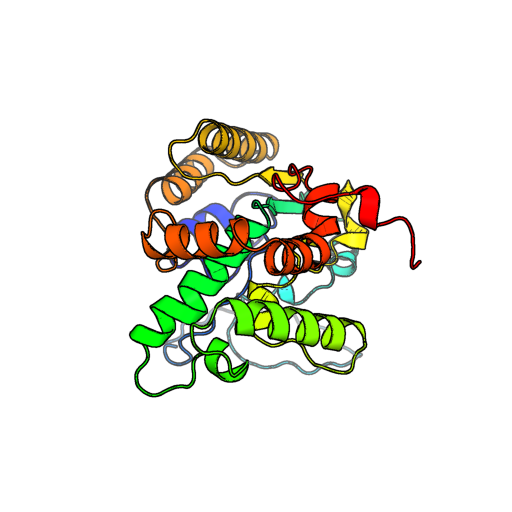781 1.00 84.25 83 GLU A CA 1
ATOM 663 C C . GLU A 1 83 ? -16.173 -11.464 20.773 1.00 84.25 83 GLU A C 1
ATOM 665 O O . GLU A 1 83 ? -16.859 -10.471 21.004 1.00 84.25 83 GLU A O 1
ATOM 670 N N . LYS A 1 84 ? -15.420 -11.540 19.663 1.00 80.12 84 LYS A N 1
ATOM 671 C CA . LYS A 1 84 ? -15.332 -10.490 18.628 1.00 80.12 84 LYS A CA 1
ATOM 672 C C . LYS A 1 84 ? -14.952 -9.105 19.175 1.00 80.12 84 LYS A C 1
ATOM 674 O O . LYS A 1 84 ? -15.306 -8.075 18.602 1.00 80.12 84 LYS A O 1
ATOM 679 N N . LYS A 1 85 ? -14.199 -9.081 20.278 1.00 79.56 85 LYS A N 1
ATOM 680 C CA . LYS A 1 85 ? -13.662 -7.863 20.904 1.00 79.56 85 LYS A CA 1
ATOM 681 C C . LYS A 1 85 ? -12.572 -7.201 20.055 1.00 79.56 85 LYS A C 1
ATOM 683 O O . LYS A 1 85 ? -12.335 -6.006 20.203 1.00 79.56 85 LYS A O 1
ATOM 688 N N . PHE A 1 86 ? -11.915 -7.938 19.167 1.00 81.00 86 PHE A N 1
ATOM 689 C CA . PHE A 1 86 ? -10.907 -7.402 18.259 1.00 81.00 86 PHE A CA 1
ATOM 690 C C . PHE A 1 86 ? -11.504 -7.135 16.883 1.00 81.00 86 PHE A C 1
ATOM 692 O O . PHE A 1 86 ? -12.197 -7.983 16.309 1.00 81.00 86 PHE A O 1
ATOM 699 N N . LYS A 1 87 ? -11.191 -5.958 16.336 1.00 80.25 87 LYS A N 1
ATOM 700 C CA . LYS A 1 87 ? -11.541 -5.589 14.966 1.00 80.25 87 LYS A CA 1
ATOM 701 C C . LYS A 1 87 ? -10.306 -5.721 14.083 1.00 80.25 87 LYS A C 1
ATOM 703 O O . LYS A 1 87 ? -9.275 -5.113 14.362 1.00 80.25 87 LYS A O 1
ATOM 708 N N . PHE A 1 88 ? -10.427 -6.483 13.001 1.00 84.50 88 PHE A N 1
ATOM 709 C CA . PHE A 1 88 ? -9.398 -6.514 11.971 1.00 84.50 88 PHE A CA 1
ATOM 710 C C . PHE A 1 88 ? -9.486 -5.246 11.137 1.00 84.50 88 PHE A C 1
ATOM 712 O O . PHE A 1 88 ? -10.564 -4.870 10.667 1.00 84.50 88 PHE A O 1
ATOM 719 N N . MET A 1 89 ? -8.353 -4.589 10.941 1.00 86.50 89 MET A N 1
ATOM 720 C CA . MET A 1 89 ? -8.275 -3.449 10.049 1.00 86.50 89 MET A CA 1
ATOM 721 C C . MET A 1 89 ? -6.939 -3.378 9.346 1.00 86.50 89 MET A C 1
ATOM 723 O O . MET A 1 89 ? -5.964 -4.001 9.759 1.00 86.50 89 MET A O 1
ATOM 727 N N . THR A 1 90 ? -6.916 -2.623 8.258 1.00 86.19 90 THR A N 1
ATOM 728 C CA . THR A 1 90 ? -5.687 -2.392 7.522 1.00 86.19 90 THR A CA 1
ATOM 729 C C . THR A 1 90 ? -5.746 -1.079 6.752 1.00 86.19 90 THR A C 1
ATOM 731 O O . THR A 1 90 ? -6.824 -0.605 6.371 1.00 86.19 90 THR A O 1
ATOM 734 N N . VAL A 1 91 ? -4.578 -0.473 6.558 1.00 89.12 91 VAL A N 1
ATOM 735 C CA . VAL A 1 91 ? -4.417 0.781 5.828 1.00 89.12 91 VAL A CA 1
ATOM 736 C C . VAL A 1 91 ? -3.992 0.456 4.405 1.00 89.12 91 VAL A C 1
ATOM 738 O O . VAL A 1 91 ? -2.871 0.024 4.158 1.00 89.12 91 VAL A O 1
ATOM 741 N N . VAL A 1 92 ? -4.894 0.675 3.459 1.00 90.56 92 VAL A N 1
ATOM 742 C CA . VAL A 1 92 ? -4.677 0.380 2.044 1.00 90.56 92 VAL A CA 1
ATOM 743 C C . VAL A 1 92 ? -4.226 1.635 1.306 1.00 90.56 92 VAL A C 1
ATOM 745 O O . VAL A 1 92 ? -4.553 2.763 1.685 1.00 90.56 92 VAL A O 1
ATOM 748 N N . ARG A 1 93 ? -3.442 1.446 0.246 1.00 90.31 93 ARG A N 1
ATOM 749 C CA . ARG A 1 93 ? -2.894 2.519 -0.594 1.00 90.31 93 ARG A CA 1
ATOM 750 C C . ARG A 1 93 ? -3.178 2.215 -2.055 1.00 90.31 93 ARG A C 1
ATOM 752 O O . ARG A 1 93 ? -3.311 1.048 -2.418 1.00 90.31 93 ARG A O 1
ATOM 759 N N . ASP A 1 94 ? -3.215 3.255 -2.888 1.00 92.94 94 ASP A N 1
ATOM 760 C CA . ASP A 1 94 ? -3.244 3.061 -4.340 1.00 92.94 94 ASP A CA 1
ATOM 761 C C . ASP A 1 94 ? -2.070 2.147 -4.762 1.00 92.94 94 ASP A C 1
ATOM 763 O O . ASP A 1 94 ? -0.933 2.400 -4.335 1.00 92.94 94 ASP A O 1
ATOM 767 N N . PRO A 1 95 ? -2.314 1.082 -5.552 1.00 95.31 95 PRO A N 1
ATOM 768 C CA . PRO A 1 95 ? -1.287 0.081 -5.830 1.00 95.31 95 PRO A CA 1
ATOM 769 C C . PRO A 1 95 ? -0.027 0.622 -6.515 1.00 95.31 95 PRO A C 1
ATOM 771 O O . PRO A 1 95 ? 1.086 0.245 -6.139 1.00 95.31 95 PRO A O 1
ATOM 774 N N . ILE A 1 96 ? -0.167 1.552 -7.468 1.00 94.88 96 ILE A N 1
ATOM 775 C CA . ILE A 1 96 ? 0.987 2.171 -8.140 1.00 94.88 96 ILE A CA 1
ATOM 776 C C . ILE A 1 96 ? 1.735 3.074 -7.166 1.00 94.88 96 ILE A C 1
ATOM 778 O O . ILE A 1 96 ? 2.964 3.044 -7.111 1.00 94.88 96 ILE A O 1
ATOM 782 N N . ASP A 1 97 ? 1.022 3.853 -6.357 1.00 91.56 97 ASP A N 1
ATOM 783 C CA . ASP A 1 97 ? 1.651 4.696 -5.346 1.00 91.56 97 ASP A CA 1
ATOM 784 C C . ASP A 1 97 ? 2.356 3.890 -4.243 1.00 91.56 97 ASP A C 1
ATOM 786 O O . ASP A 1 97 ? 3.369 4.364 -3.715 1.00 91.56 97 ASP A O 1
ATOM 790 N N . ARG A 1 98 ? 1.869 2.694 -3.891 1.00 91.69 98 ARG A N 1
ATOM 791 C CA . ARG A 1 98 ? 2.556 1.771 -2.973 1.00 91.69 98 ARG A CA 1
ATOM 792 C C . ARG A 1 98 ? 3.825 1.206 -3.606 1.00 91.69 98 ARG A C 1
ATOM 794 O O . ARG A 1 98 ? 4.890 1.316 -3.002 1.00 91.69 98 ARG A O 1
ATOM 801 N N . PHE A 1 99 ? 3.735 0.694 -4.833 1.00 94.94 99 PHE A N 1
ATOM 802 C CA . PHE A 1 99 ? 4.895 0.207 -5.583 1.00 94.94 99 PHE A CA 1
ATOM 803 C C . PHE A 1 99 ? 5.985 1.279 -5.713 1.00 94.94 99 PHE A C 1
ATOM 805 O O . PHE A 1 99 ? 7.151 1.036 -5.407 1.00 94.94 99 PHE A O 1
ATOM 812 N N . LEU A 1 100 ? 5.598 2.497 -6.106 1.00 93.62 100 LEU A N 1
ATOM 813 C CA . LEU A 1 100 ? 6.519 3.623 -6.232 1.00 93.62 100 LEU A CA 1
ATOM 814 C C . LEU A 1 100 ? 7.168 3.988 -4.900 1.00 93.62 100 LEU A C 1
ATOM 816 O O . LEU A 1 100 ? 8.330 4.386 -4.897 1.00 93.62 100 LEU A O 1
ATOM 820 N N . ALA A 1 101 ? 6.445 3.870 -3.781 1.00 88.62 101 ALA A N 1
ATOM 821 C CA . ALA A 1 101 ? 7.016 4.125 -2.465 1.00 88.62 101 ALA A CA 1
ATOM 822 C C . ALA A 1 101 ? 8.155 3.144 -2.164 1.00 88.62 101 ALA A C 1
ATOM 824 O O . ALA A 1 101 ? 9.255 3.587 -1.843 1.00 88.62 101 ALA A O 1
ATOM 825 N N . ALA A 1 102 ? 7.897 1.846 -2.353 1.00 89.19 102 ALA A N 1
ATOM 826 C CA . ALA A 1 102 ? 8.868 0.781 -2.139 1.00 89.19 102 ALA A CA 1
ATOM 827 C C . ALA A 1 102 ? 10.087 0.915 -3.060 1.00 89.19 102 ALA A C 1
ATOM 829 O O . ALA A 1 102 ? 11.216 0.948 -2.583 1.00 89.19 102 ALA A O 1
ATOM 830 N N . PHE A 1 103 ? 9.870 1.059 -4.371 1.00 92.94 103 PHE A N 1
ATOM 831 C CA . PHE A 1 103 ? 10.963 1.192 -5.334 1.00 92.94 103 PHE A CA 1
ATOM 832 C C . PHE A 1 103 ? 11.820 2.437 -5.067 1.00 92.94 103 PHE A C 1
ATOM 834 O O . PHE A 1 103 ? 13.047 2.369 -5.053 1.00 92.94 103 PHE A O 1
ATOM 841 N N . THR A 1 104 ? 11.183 3.586 -4.823 1.00 91.56 104 THR A N 1
ATOM 842 C CA . THR A 1 104 ? 11.915 4.843 -4.615 1.00 91.56 104 THR A CA 1
ATOM 843 C C . THR A 1 104 ? 12.742 4.801 -3.328 1.00 91.56 104 THR A C 1
ATOM 845 O O . THR A 1 104 ? 13.872 5.284 -3.320 1.00 91.56 104 THR A O 1
ATOM 848 N N . ASP A 1 105 ? 12.213 4.221 -2.248 1.00 86.81 105 ASP A N 1
ATOM 849 C CA . ASP A 1 105 ? 12.953 4.104 -0.989 1.00 86.81 105 ASP A CA 1
ATOM 850 C C . ASP A 1 105 ? 14.075 3.069 -1.116 1.00 86.81 105 ASP A C 1
ATOM 852 O O . ASP A 1 105 ? 15.251 3.416 -1.019 1.00 86.81 105 ASP A O 1
ATOM 856 N N . LYS A 1 106 ? 13.718 1.821 -1.437 1.00 85.12 106 LYS A N 1
ATOM 857 C CA . LYS A 1 106 ? 14.622 0.666 -1.369 1.00 85.12 106 LYS A CA 1
ATOM 858 C C . LYS A 1 106 ? 15.610 0.581 -2.525 1.00 85.12 106 LYS A C 1
ATOM 860 O O . LYS A 1 106 ? 16.756 0.192 -2.322 1.00 85.12 106 LYS A O 1
ATOM 865 N N . CYS A 1 107 ? 15.204 0.961 -3.735 1.00 87.56 107 CYS A N 1
ATOM 866 C CA . CYS A 1 107 ? 16.068 0.830 -4.909 1.00 87.56 107 CYS A CA 1
ATOM 867 C C . CYS A 1 107 ? 16.846 2.104 -5.220 1.00 87.56 107 CYS A C 1
ATOM 869 O O . CYS A 1 107 ? 17.976 2.018 -5.689 1.00 87.56 107 CYS A O 1
ATOM 871 N N . TYR A 1 108 ? 16.268 3.280 -4.957 1.00 89.12 108 TYR A N 1
ATOM 872 C CA . TYR A 1 108 ? 16.895 4.549 -5.325 1.00 89.12 108 TYR A CA 1
ATOM 873 C C . TYR A 1 108 ? 17.560 5.269 -4.145 1.00 89.12 108 TYR A C 1
ATOM 875 O O . TYR A 1 108 ? 18.723 5.655 -4.253 1.00 89.12 108 TYR A O 1
ATOM 883 N N . TYR A 1 109 ? 16.858 5.487 -3.028 1.00 86.31 109 TYR A N 1
ATOM 884 C CA . TYR A 1 109 ? 17.427 6.239 -1.902 1.00 86.31 109 TYR A CA 1
ATOM 885 C C . TYR A 1 109 ? 18.360 5.399 -1.033 1.00 86.31 109 TYR A C 1
ATOM 887 O O . TYR A 1 109 ? 19.463 5.847 -0.723 1.00 86.31 109 TYR A O 1
ATOM 895 N N . GLU A 1 110 ? 17.950 4.191 -0.657 1.00 82.31 110 GLU A N 1
ATOM 896 C CA . GLU A 1 110 ? 18.750 3.292 0.178 1.00 82.31 110 GLU A CA 1
ATOM 897 C C . GLU A 1 110 ? 20.064 2.911 -0.521 1.00 82.31 110 GLU A C 1
ATOM 899 O O . GLU A 1 110 ? 21.128 2.996 0.088 1.00 82.31 110 GLU A O 1
ATOM 904 N N . ALA A 1 111 ? 20.025 2.667 -1.836 1.00 80.00 111 ALA A N 1
ATOM 905 C CA . ALA A 1 111 ? 21.215 2.391 -2.651 1.00 80.00 111 ALA A CA 1
ATOM 906 C C . ALA A 1 111 ? 22.240 3.521 -2.706 1.00 80.00 111 ALA A C 1
ATOM 908 O O . ALA A 1 111 ? 23.402 3.279 -3.010 1.00 80.00 111 ALA A O 1
ATOM 909 N N . LYS A 1 112 ? 21.832 4.751 -2.392 1.00 81.19 112 LYS A N 1
ATOM 910 C CA . LYS A 1 112 ? 22.740 5.902 -2.304 1.00 81.19 112 LYS A CA 1
ATOM 911 C C . LYS A 1 112 ? 23.267 6.131 -0.893 1.00 81.19 112 LYS A C 1
ATOM 913 O O . LYS A 1 112 ? 24.215 6.888 -0.720 1.00 81.19 112 LYS A O 1
ATOM 918 N N . ARG A 1 113 ? 22.630 5.525 0.112 1.00 77.38 113 ARG A N 1
ATOM 919 C CA . ARG A 1 113 ? 23.013 5.626 1.526 1.00 77.38 113 ARG A CA 1
ATOM 920 C C . ARG A 1 113 ? 23.958 4.502 1.940 1.00 77.38 113 ARG A C 1
ATOM 922 O O . ARG A 1 113 ? 24.782 4.713 2.822 1.00 77.38 113 ARG A O 1
ATOM 929 N N . VAL A 1 114 ? 23.836 3.330 1.322 1.00 67.94 114 VAL A N 1
ATOM 930 C CA . VAL A 1 114 ? 24.619 2.139 1.661 1.00 67.94 114 VAL A CA 1
ATOM 931 C C . VAL A 1 114 ? 25.758 1.975 0.655 1.00 67.94 114 VAL A C 1
ATOM 933 O O . VAL A 1 114 ? 25.521 1.788 -0.533 1.00 67.94 114 VAL A O 1
ATOM 936 N N . THR A 1 115 ? 27.003 2.075 1.126 1.00 58.84 115 THR A N 1
ATOM 937 C CA . THR A 1 115 ? 28.214 2.022 0.286 1.00 58.84 115 THR A CA 1
ATOM 938 C C . THR A 1 115 ? 28.863 0.637 0.205 1.00 58.84 115 THR A C 1
ATOM 940 O O . THR A 1 115 ? 29.690 0.428 -0.677 1.00 58.84 115 THR A O 1
ATOM 943 N N . TYR A 1 116 ? 28.497 -0.306 1.085 1.00 52.97 116 TYR A N 1
ATOM 944 C CA . TYR A 1 116 ? 29.209 -1.588 1.236 1.00 52.97 116 TYR A CA 1
ATOM 945 C C . TYR A 1 116 ? 28.347 -2.856 1.143 1.00 52.97 116 TYR A C 1
ATOM 947 O O . TYR A 1 116 ? 28.902 -3.941 0.983 1.00 52.97 116 TYR A O 1
ATOM 955 N N . GLU A 1 117 ? 27.018 -2.754 1.181 1.00 59.41 117 GLU A N 1
ATOM 956 C CA . GLU A 1 117 ? 26.126 -3.911 1.036 1.00 59.41 117 GLU A CA 1
ATOM 957 C C . GLU A 1 117 ? 25.341 -3.827 -0.269 1.00 59.41 117 GLU A C 1
ATOM 959 O O . GLU A 1 117 ? 24.966 -2.738 -0.718 1.00 59.41 117 GLU A O 1
ATOM 964 N N . LYS A 1 118 ? 25.081 -4.992 -0.878 1.00 64.06 118 LYS A N 1
ATOM 965 C CA . LYS A 1 118 ? 24.160 -5.052 -2.008 1.00 64.06 118 LYS A CA 1
ATOM 966 C C . LYS A 1 118 ? 22.788 -4.612 -1.522 1.00 64.06 118 LYS A C 1
ATOM 968 O O . LYS A 1 118 ? 22.255 -5.215 -0.596 1.00 64.06 118 LYS A O 1
ATOM 973 N N . THR A 1 119 ? 22.198 -3.597 -2.146 1.00 70.62 119 THR A N 1
ATOM 974 C CA . THR A 1 119 ? 20.811 -3.266 -1.816 1.00 70.62 119 THR A CA 1
ATOM 975 C C . THR A 1 119 ? 19.889 -4.401 -2.204 1.00 70.62 119 THR A C 1
ATOM 977 O O . THR A 1 119 ? 20.156 -5.157 -3.140 1.00 70.62 119 THR A O 1
ATOM 980 N N . VAL A 1 120 ? 18.741 -4.475 -1.542 1.00 71.19 120 VAL A N 1
ATOM 981 C CA . VAL A 1 120 ? 17.753 -5.518 -1.821 1.00 71.19 120 VAL A CA 1
ATOM 982 C C . VAL A 1 120 ? 17.295 -5.484 -3.301 1.00 71.19 120 VAL A C 1
ATOM 984 O O . VAL A 1 120 ? 16.929 -6.508 -3.870 1.00 71.19 120 VAL A O 1
ATOM 987 N N . CYS A 1 121 ? 17.398 -4.339 -3.994 1.00 79.44 121 CYS A N 1
ATOM 988 C CA . CYS A 1 121 ? 17.140 -4.232 -5.440 1.00 79.44 121 CYS A CA 1
ATOM 989 C C . CYS A 1 121 ? 18.337 -4.611 -6.331 1.00 79.44 121 CYS A C 1
ATOM 991 O O . CYS A 1 121 ? 18.155 -5.020 -7.481 1.00 79.44 121 CYS A O 1
ATOM 993 N N . GLN A 1 122 ? 19.566 -4.522 -5.816 1.00 77.31 122 GLN A N 1
ATOM 994 C CA . GLN A 1 122 ? 20.738 -5.115 -6.462 1.00 77.31 122 GLN A CA 1
ATOM 995 C C . GLN A 1 122 ? 20.701 -6.648 -6.396 1.00 77.31 122 GLN A C 1
ATOM 997 O O . GLN A 1 122 ? 21.190 -7.289 -7.323 1.00 77.31 122 GLN A O 1
ATOM 1002 N N . GLU A 1 123 ? 20.060 -7.249 -5.388 1.00 77.62 123 GLU A N 1
ATOM 1003 C CA . GLU A 1 123 ? 19.804 -8.702 -5.357 1.00 77.62 123 GLU A CA 1
ATOM 1004 C C . GLU A 1 123 ? 18.844 -9.161 -6.465 1.00 77.62 123 GLU A C 1
ATOM 1006 O O . GLU A 1 123 ? 18.986 -10.262 -6.992 1.00 77.62 123 GLU A O 1
ATOM 1011 N N . VAL A 1 124 ? 17.905 -8.298 -6.873 1.00 82.69 124 VAL A N 1
ATOM 1012 C CA . VAL A 1 124 ? 17.048 -8.520 -8.055 1.00 82.69 124 VAL A CA 1
ATOM 1013 C C . VAL A 1 124 ? 17.849 -8.384 -9.365 1.00 82.69 124 VAL A C 1
ATOM 1015 O O . VAL A 1 124 ? 17.402 -8.841 -10.415 1.00 82.69 124 VAL A O 1
ATOM 1018 N N . GLY A 1 125 ? 19.046 -7.787 -9.315 1.00 84.94 125 GLY A N 1
ATOM 1019 C CA . GLY A 1 125 ? 19.933 -7.595 -10.465 1.00 84.94 125 GLY A CA 1
ATOM 1020 C C . GLY A 1 125 ? 19.618 -6.360 -11.314 1.00 84.94 125 GLY A C 1
ATOM 1021 O O . GLY A 1 125 ? 20.119 -6.259 -12.430 1.00 84.94 125 GLY A O 1
ATOM 1022 N N . CYS A 1 126 ? 18.797 -5.431 -10.809 1.00 88.81 126 CYS A N 1
ATOM 1023 C CA . CYS A 1 126 ? 18.341 -4.259 -11.570 1.00 88.81 126 CYS A CA 1
ATOM 1024 C C . CYS A 1 126 ? 18.886 -2.915 -11.067 1.00 88.81 126 CYS A C 1
ATOM 1026 O O . CYS A 1 126 ? 18.781 -1.922 -11.784 1.00 88.81 126 CYS A O 1
ATOM 1028 N N . GLY A 1 127 ? 19.444 -2.849 -9.852 1.00 87.38 127 GLY A N 1
ATOM 1029 C CA . GLY A 1 127 ? 19.853 -1.571 -9.259 1.00 87.38 127 GLY A CA 1
ATOM 1030 C C . GLY A 1 127 ? 18.662 -0.613 -9.131 1.00 87.38 127 GLY A C 1
ATOM 1031 O O . GLY A 1 127 ? 17.649 -0.981 -8.536 1.00 87.38 127 GLY A O 1
ATOM 1032 N N . ASP A 1 128 ? 18.773 0.588 -9.707 1.00 88.31 128 ASP A N 1
ATOM 1033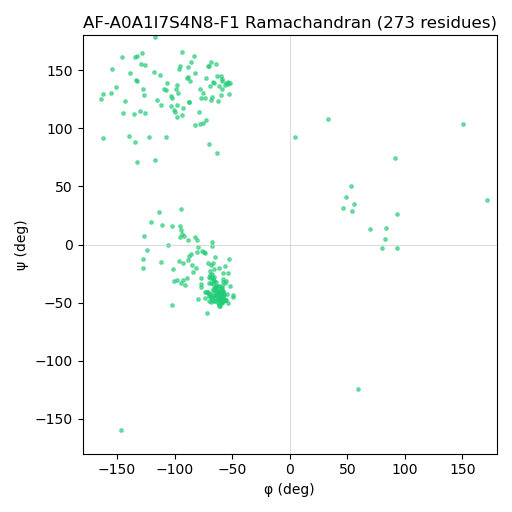 C CA . ASP A 1 128 ? 17.700 1.587 -9.793 1.00 88.31 128 ASP A CA 1
ATOM 1034 C C . ASP A 1 128 ? 17.019 1.655 -11.181 1.00 88.31 128 ASP A C 1
ATOM 1036 O O . ASP A 1 128 ? 16.262 2.592 -11.464 1.00 88.31 128 ASP A O 1
ATOM 1040 N N . ASP A 1 129 ? 17.205 0.643 -12.040 1.00 92.81 129 ASP A N 1
ATOM 1041 C CA . ASP A 1 129 ? 16.450 0.524 -13.289 1.00 92.81 129 ASP A CA 1
ATOM 1042 C C . ASP A 1 129 ? 15.011 0.054 -13.019 1.00 92.81 129 ASP A C 1
ATOM 1044 O O . ASP A 1 129 ? 14.729 -1.121 -12.768 1.00 92.81 129 ASP A O 1
ATOM 1048 N N . LEU A 1 130 ? 14.079 1.004 -13.120 1.00 94.75 130 LEU A N 1
ATOM 1049 C CA . LEU A 1 130 ? 12.648 0.783 -12.912 1.00 94.75 130 LEU A CA 1
ATOM 1050 C C . LEU A 1 130 ? 12.037 -0.268 -13.851 1.00 94.75 130 LEU A C 1
ATOM 1052 O O . LEU A 1 130 ? 11.179 -1.040 -13.432 1.00 94.75 130 LEU A O 1
ATOM 1056 N N . GLU A 1 131 ? 12.428 -0.284 -15.125 1.00 96.38 131 GLU A N 1
ATOM 1057 C CA . GLU A 1 131 ? 11.834 -1.188 -16.113 1.00 96.38 131 GLU A CA 1
ATOM 1058 C C . GLU A 1 131 ? 12.311 -2.625 -15.890 1.00 96.38 131 GLU A C 1
ATOM 1060 O O . GLU A 1 131 ? 11.490 -3.547 -15.855 1.00 96.38 131 GLU A O 1
ATOM 1065 N N . CYS A 1 132 ? 13.617 -2.800 -15.680 1.00 96.00 132 CYS A N 1
ATOM 1066 C CA . CYS A 1 132 ? 14.196 -4.068 -15.261 1.00 96.00 132 CYS A CA 1
ATOM 1067 C C . CYS A 1 132 ? 13.496 -4.570 -13.998 1.00 96.00 132 CYS A C 1
ATOM 1069 O O . CYS A 1 132 ? 13.016 -5.705 -13.971 1.00 96.00 132 CYS A O 1
ATOM 1071 N N . PHE A 1 133 ? 13.370 -3.710 -12.981 1.00 95.69 133 PHE A N 1
ATOM 1072 C CA . PHE A 1 133 ? 12.806 -4.092 -11.693 1.00 95.69 133 PHE A CA 1
ATOM 1073 C C . PHE A 1 133 ? 11.352 -4.555 -11.815 1.00 95.69 133 PHE A C 1
ATOM 1075 O O . PHE A 1 133 ? 11.016 -5.620 -11.304 1.00 95.69 133 PHE A O 1
ATOM 1082 N N . ILE A 1 134 ? 10.499 -3.825 -12.546 1.00 97.06 134 ILE A N 1
ATOM 1083 C CA . ILE A 1 134 ? 9.100 -4.225 -12.785 1.00 97.06 134 ILE A CA 1
ATOM 1084 C C . ILE A 1 134 ? 9.035 -5.616 -13.429 1.00 97.06 134 ILE A C 1
ATOM 1086 O O . ILE A 1 134 ? 8.294 -6.486 -12.965 1.00 97.06 134 ILE A O 1
ATOM 1090 N N . LYS A 1 135 ? 9.831 -5.849 -14.479 1.00 96.31 135 LYS A N 1
ATOM 1091 C CA . LYS A 1 135 ? 9.832 -7.116 -15.225 1.00 96.31 135 LYS A CA 1
ATOM 1092 C C . LYS A 1 135 ? 10.354 -8.281 -14.378 1.00 96.31 135 LYS A C 1
ATOM 1094 O O . LYS A 1 135 ? 9.737 -9.350 -14.369 1.00 96.31 135 LYS A O 1
ATOM 1099 N N . GLN A 1 136 ? 11.451 -8.082 -13.645 1.00 94.81 136 GLN A N 1
ATOM 1100 C CA . GLN A 1 136 ? 12.039 -9.121 -12.796 1.00 94.81 136 GLN A CA 1
ATOM 1101 C C . GLN A 1 136 ? 11.171 -9.427 -11.578 1.00 94.81 136 GLN A C 1
ATOM 1103 O O . GLN A 1 136 ? 10.938 -10.600 -11.292 1.00 94.81 136 GLN A O 1
ATOM 1108 N N . MET A 1 137 ? 10.617 -8.412 -10.908 1.00 93.69 137 MET A N 1
ATOM 1109 C CA . MET A 1 137 ? 9.715 -8.626 -9.775 1.00 93.69 137 MET A CA 1
ATOM 1110 C C . MET A 1 137 ? 8.437 -9.348 -10.186 1.00 93.69 137 MET A C 1
ATOM 1112 O O . MET A 1 137 ? 8.008 -10.260 -9.488 1.00 93.69 137 MET A O 1
ATOM 1116 N N . HIS A 1 138 ? 7.861 -9.019 -11.345 1.00 95.06 138 HIS A N 1
ATOM 1117 C CA . HIS A 1 138 ? 6.717 -9.760 -11.870 1.00 95.06 138 HIS A CA 1
ATOM 1118 C C . HIS A 1 138 ? 7.054 -11.245 -12.075 1.00 95.06 138 HIS A C 1
ATOM 1120 O O . HIS A 1 138 ? 6.348 -12.119 -11.570 1.00 95.06 138 HIS A O 1
ATOM 1126 N N . LYS A 1 139 ? 8.171 -11.550 -12.753 1.00 94.56 139 LYS A N 1
ATOM 1127 C CA . LYS A 1 139 ? 8.639 -12.934 -12.941 1.00 94.56 139 LYS A CA 1
ATOM 1128 C C . LYS A 1 139 ? 8.870 -13.640 -11.600 1.00 94.56 139 LYS A C 1
ATOM 1130 O O . LYS A 1 139 ? 8.459 -14.788 -11.434 1.00 94.56 139 LYS A O 1
ATOM 1135 N N . ARG A 1 140 ? 9.509 -12.952 -10.653 1.00 92.94 140 ARG A N 1
ATOM 1136 C CA . ARG A 1 140 ? 9.853 -13.471 -9.328 1.00 92.94 140 ARG A CA 1
ATOM 1137 C C . ARG A 1 140 ? 8.617 -13.793 -8.491 1.00 92.94 140 ARG A C 1
ATOM 1139 O O . ARG A 1 140 ? 8.525 -14.905 -7.979 1.00 92.94 140 ARG A O 1
ATOM 1146 N N . LEU A 1 141 ? 7.643 -12.887 -8.407 1.00 90.75 141 LEU A N 1
ATOM 1147 C CA . LEU A 1 141 ? 6.410 -13.099 -7.640 1.00 90.75 141 LEU A CA 1
ATOM 1148 C C . LEU A 1 141 ? 5.568 -14.246 -8.212 1.00 90.75 141 LEU A C 1
ATOM 1150 O O . LEU A 1 141 ? 5.031 -15.050 -7.455 1.00 90.75 141 LEU A O 1
ATOM 1154 N N . TRP A 1 142 ? 5.528 -14.418 -9.537 1.00 91.69 142 TRP A N 1
ATOM 1155 C CA . TRP A 1 142 ? 4.926 -15.620 -10.125 1.00 91.69 142 TRP A CA 1
ATOM 1156 C C . TRP A 1 142 ? 5.709 -16.896 -9.819 1.00 91.69 142 TRP A C 1
ATOM 1158 O O . TRP A 1 142 ? 5.119 -17.969 -9.712 1.00 91.69 142 TRP A O 1
ATOM 1168 N N . GLY A 1 143 ? 7.026 -16.794 -9.652 1.00 88.44 143 GLY A N 1
ATOM 1169 C CA . GLY A 1 143 ? 7.854 -17.873 -9.127 1.00 88.44 143 GLY A CA 1
ATOM 1170 C C . GLY A 1 143 ? 7.464 -18.269 -7.701 1.00 88.44 143 GLY A C 1
ATOM 1171 O O . GLY A 1 143 ? 7.344 -19.461 -7.421 1.00 88.44 143 GLY A O 1
ATOM 1172 N N . VAL A 1 144 ? 7.184 -17.290 -6.835 1.00 87.56 144 VAL A N 1
ATOM 1173 C CA . VAL A 1 144 ? 6.680 -17.529 -5.471 1.00 87.56 144 VAL A CA 1
ATOM 1174 C C . VAL A 1 144 ? 5.329 -18.238 -5.505 1.00 87.56 144 VAL A C 1
ATOM 1176 O O . VAL A 1 144 ? 5.162 -19.265 -4.853 1.00 87.56 144 VAL A O 1
ATOM 1179 N N . VAL A 1 145 ? 4.385 -17.755 -6.321 1.00 87.06 145 VAL A N 1
ATOM 1180 C CA . VAL A 1 145 ? 3.059 -18.385 -6.471 1.00 87.06 145 VAL A CA 1
ATOM 1181 C C . VAL A 1 145 ? 3.171 -19.836 -6.954 1.00 87.06 145 VAL A C 1
ATOM 1183 O O . VAL A 1 145 ? 2.424 -20.698 -6.501 1.00 87.06 145 VAL A O 1
ATOM 1186 N N . LYS A 1 146 ? 4.126 -20.127 -7.844 1.00 89.31 146 LYS A N 1
ATOM 1187 C CA . LYS A 1 146 ? 4.400 -21.482 -8.353 1.00 89.31 146 LYS A CA 1
ATOM 1188 C C . LYS A 1 146 ? 5.227 -22.349 -7.394 1.00 89.31 146 LYS A C 1
ATOM 1190 O O . LYS A 1 146 ? 5.530 -23.486 -7.738 1.00 89.31 146 LYS A O 1
ATOM 1195 N N . GLY A 1 147 ? 5.645 -21.820 -6.243 1.00 88.12 147 GLY A N 1
ATOM 1196 C CA . GLY A 1 147 ? 6.501 -22.524 -5.285 1.00 88.12 147 GLY A CA 1
ATOM 1197 C C . GLY A 1 147 ? 7.940 -22.747 -5.762 1.00 88.12 147 GLY A C 1
ATOM 1198 O O . GLY A 1 147 ? 8.666 -23.528 -5.156 1.00 88.12 147 GLY A O 1
ATOM 1199 N N . THR A 1 148 ? 8.374 -22.078 -6.835 1.00 90.38 148 THR A N 1
ATOM 1200 C CA . THR A 1 148 ? 9.749 -22.193 -7.356 1.00 90.38 148 THR A CA 1
ATOM 1201 C C . THR A 1 148 ? 10.710 -21.196 -6.715 1.00 90.38 148 THR A C 1
ATOM 1203 O O . THR A 1 148 ? 11.919 -21.324 -6.878 1.00 90.38 148 THR A O 1
ATOM 1206 N N . HIS A 1 149 ? 10.187 -20.195 -6.004 1.00 84.12 149 HIS A N 1
ATOM 1207 C CA . HIS A 1 149 ? 10.969 -19.183 -5.300 1.00 84.12 149 HIS A CA 1
ATOM 1208 C C . HIS A 1 149 ? 10.430 -18.999 -3.879 1.00 84.12 149 HIS A C 1
ATOM 1210 O O . HIS A 1 149 ? 9.220 -18.976 -3.667 1.00 84.12 149 HIS A O 1
ATOM 1216 N N . ALA A 1 150 ? 11.327 -18.820 -2.909 1.00 84.94 150 ALA A N 1
ATOM 1217 C CA . ALA A 1 150 ? 10.961 -18.342 -1.580 1.00 84.94 150 ALA A CA 1
ATOM 1218 C C . ALA A 1 150 ? 10.828 -16.811 -1.578 1.00 84.94 150 ALA A C 1
ATOM 1220 O O . ALA A 1 150 ? 11.564 -16.124 -2.296 1.00 84.94 150 ALA A O 1
ATOM 1221 N N . MET A 1 151 ? 9.920 -16.293 -0.746 1.00 81.88 151 MET A N 1
ATOM 1222 C CA . MET A 1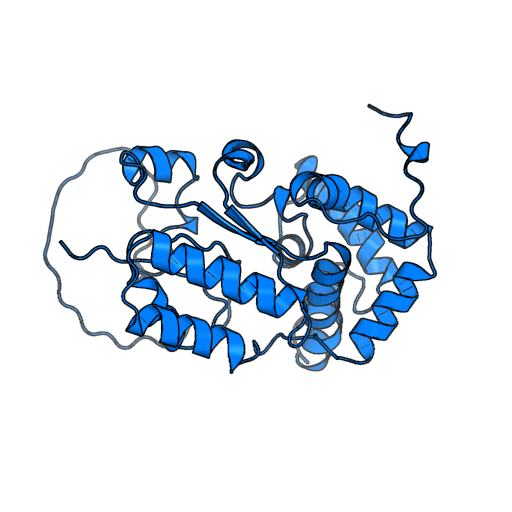 151 ? 9.773 -14.857 -0.489 1.00 81.88 151 MET A CA 1
ATOM 1223 C C . MET A 1 151 ? 11.051 -14.279 0.131 1.00 81.88 151 MET A C 1
ATOM 1225 O O . MET A 1 151 ? 11.606 -14.861 1.063 1.00 81.88 151 MET A O 1
ATOM 1229 N N . ASN A 1 152 ? 11.479 -13.110 -0.339 1.00 81.00 152 ASN A N 1
ATOM 1230 C CA . ASN A 1 152 ? 12.533 -12.300 0.268 1.00 81.00 152 ASN A CA 1
ATOM 1231 C C . ASN A 1 152 ? 11.989 -10.945 0.743 1.00 81.00 152 ASN A C 1
ATOM 1233 O O . ASN A 1 152 ? 10.814 -10.629 0.559 1.00 81.00 152 ASN A O 1
ATOM 1237 N N . VAL A 1 153 ? 12.857 -10.133 1.350 1.00 80.56 153 VAL A N 1
ATOM 1238 C CA . VAL A 1 153 ? 12.490 -8.818 1.898 1.00 80.56 153 VAL A CA 1
ATOM 1239 C C . VAL A 1 153 ? 11.882 -7.902 0.831 1.00 80.56 153 VAL A C 1
ATOM 1241 O O . VAL A 1 153 ? 10.855 -7.281 1.098 1.00 80.56 153 VAL A O 1
ATOM 1244 N N . MET A 1 154 ? 12.438 -7.842 -0.387 1.00 84.75 154 MET A N 1
ATOM 1245 C CA . MET A 1 154 ? 11.855 -7.018 -1.457 1.00 84.75 154 MET A CA 1
ATOM 1246 C C . MET A 1 154 ? 10.458 -7.479 -1.846 1.00 84.75 154 MET A C 1
ATOM 1248 O O . MET A 1 154 ? 9.597 -6.631 -2.076 1.00 84.75 154 MET A O 1
ATOM 1252 N N . ASP A 1 155 ? 10.221 -8.789 -1.904 1.00 86.94 155 ASP A N 1
ATOM 1253 C CA . ASP A 1 155 ? 8.915 -9.327 -2.269 1.00 86.94 155 ASP A CA 1
ATOM 1254 C C . ASP A 1 155 ? 7.835 -8.809 -1.315 1.00 86.94 155 ASP A C 1
ATOM 1256 O O . ASP A 1 155 ? 6.785 -8.379 -1.779 1.00 86.94 155 ASP A O 1
ATOM 1260 N N . TRP A 1 156 ? 8.106 -8.736 -0.006 1.00 84.25 156 TRP A N 1
ATOM 1261 C CA . TRP A 1 156 ? 7.165 -8.174 0.975 1.00 84.25 156 TRP A CA 1
ATOM 1262 C C . TRP A 1 156 ? 6.795 -6.714 0.671 1.00 84.25 156 TRP A C 1
ATOM 1264 O O . TRP A 1 156 ? 5.622 -6.338 0.721 1.00 84.25 156 TRP A O 1
ATOM 1274 N N . HIS A 1 157 ? 7.766 -5.907 0.242 1.00 85.75 157 HIS A N 1
ATOM 1275 C CA . HIS A 1 157 ? 7.548 -4.494 -0.065 1.00 85.75 157 HIS A CA 1
ATOM 1276 C C . HIS A 1 157 ? 6.693 -4.261 -1.322 1.00 85.75 157 HIS A C 1
ATOM 1278 O O . HIS A 1 157 ? 6.016 -3.233 -1.413 1.00 85.75 157 HIS A O 1
ATOM 1284 N N . VAL A 1 158 ? 6.718 -5.184 -2.292 1.00 90.19 158 VAL A N 1
ATOM 1285 C CA . VAL A 1 158 ? 6.111 -4.980 -3.624 1.00 90.19 158 VAL A CA 1
ATOM 1286 C C . VAL A 1 158 ? 5.077 -6.030 -4.024 1.00 90.19 158 VAL A C 1
ATOM 1288 O O . VAL A 1 158 ? 4.454 -5.900 -5.070 1.00 90.19 158 VAL A O 1
ATOM 1291 N N . MET A 1 159 ? 4.851 -7.079 -3.239 1.00 90.44 159 MET A N 1
ATOM 1292 C CA . MET A 1 159 ? 3.764 -8.013 -3.531 1.00 90.44 159 MET A CA 1
ATOM 1293 C C . MET A 1 159 ? 2.405 -7.354 -3.283 1.00 90.44 159 MET A C 1
ATOM 1295 O O . MET A 1 159 ? 2.328 -6.453 -2.445 1.00 90.44 159 MET A O 1
ATOM 1299 N N . PRO A 1 160 ? 1.322 -7.786 -3.946 1.00 92.44 160 PRO A N 1
ATOM 1300 C CA . PRO A 1 160 ? -0.024 -7.295 -3.667 1.00 92.44 160 PRO A CA 1
ATOM 1301 C C . PRO A 1 160 ? -0.391 -7.384 -2.186 1.00 92.44 160 PRO A C 1
ATOM 1303 O O . PRO A 1 160 ? -0.096 -8.366 -1.508 1.00 92.44 160 PRO A O 1
ATOM 1306 N N . MET A 1 161 ? -1.054 -6.353 -1.672 1.00 87.44 161 MET A N 1
ATOM 1307 C CA . MET A 1 161 ? -1.450 -6.306 -0.266 1.00 87.44 161 MET A CA 1
ATOM 1308 C C . MET A 1 161 ? -2.518 -7.361 0.049 1.00 87.44 161 MET A C 1
ATOM 1310 O O . MET A 1 161 ? -2.568 -7.892 1.151 1.00 87.44 161 MET A O 1
ATOM 1314 N N . THR A 1 162 ? -3.321 -7.745 -0.943 1.00 87.94 162 THR A N 1
ATOM 1315 C CA . THR A 1 162 ? -4.275 -8.859 -0.827 1.00 87.94 162 THR A CA 1
ATOM 1316 C C . THR A 1 162 ? -3.617 -10.230 -0.630 1.00 87.94 162 THR A C 1
ATOM 1318 O O . THR A 1 162 ? -4.316 -11.191 -0.305 1.00 87.94 162 THR A O 1
ATOM 1321 N N . TRP A 1 163 ? -2.295 -10.348 -0.804 1.00 87.25 163 TRP A N 1
ATOM 1322 C CA . TRP A 1 163 ? -1.545 -11.585 -0.547 1.00 87.25 163 TRP A CA 1
ATOM 1323 C C . TRP A 1 163 ? -1.073 -11.705 0.906 1.00 87.25 163 TRP A C 1
ATOM 1325 O O . TRP A 1 163 ? -0.598 -12.767 1.308 1.00 87.25 163 TRP A O 1
ATOM 1335 N N . THR A 1 164 ? -1.195 -10.644 1.707 1.00 82.50 164 THR A N 1
ATOM 1336 C CA . THR A 1 164 ? -0.722 -10.632 3.096 1.00 82.50 164 THR A CA 1
ATOM 1337 C C . THR A 1 164 ? -1.824 -11.015 4.072 1.00 82.50 164 THR A C 1
ATOM 1339 O O . THR A 1 164 ? -3.001 -11.061 3.716 1.00 82.50 164 THR A O 1
ATOM 1342 N N . CYS A 1 165 ? -1.434 -11.316 5.316 1.00 76.12 165 CYS A N 1
ATOM 1343 C CA . CYS A 1 165 ? -2.344 -11.434 6.458 1.00 76.12 165 CYS A CA 1
ATOM 1344 C C . CYS A 1 165 ? -3.570 -12.318 6.195 1.00 76.12 165 CYS A C 1
ATOM 1346 O O . CYS A 1 165 ? -4.669 -11.925 6.551 1.00 76.12 165 CYS A O 1
ATOM 1348 N N . ASP A 1 166 ? -3.411 -13.456 5.508 1.00 77.19 166 ASP A N 1
ATOM 1349 C CA . ASP A 1 166 ? -4.511 -14.375 5.161 1.00 77.19 166 ASP A CA 1
ATOM 1350 C C . ASP A 1 166 ? -5.764 -13.671 4.587 1.00 77.19 166 ASP A C 1
ATOM 1352 O O . ASP A 1 166 ? -6.907 -14.090 4.780 1.00 77.19 166 ASP A O 1
ATOM 1356 N N . MET A 1 167 ? -5.555 -12.549 3.889 1.00 82.69 167 MET A N 1
ATOM 1357 C CA . MET A 1 167 ? -6.615 -11.580 3.631 1.00 82.69 167 MET A CA 1
ATOM 1358 C C . MET A 1 167 ? -7.729 -12.171 2.776 1.00 82.69 167 MET A C 1
ATOM 1360 O O . MET A 1 167 ? -8.896 -11.876 3.016 1.00 82.69 167 MET A O 1
ATOM 1364 N N . ARG A 1 168 ? -7.391 -13.096 1.868 1.00 82.31 168 ARG A N 1
ATOM 1365 C CA . ARG A 1 168 ? -8.346 -13.888 1.080 1.00 82.31 168 ARG A CA 1
ATOM 1366 C C . ARG A 1 168 ? -9.447 -14.526 1.934 1.00 82.31 168 ARG A C 1
ATOM 1368 O O . ARG A 1 168 ? -10.605 -14.496 1.529 1.00 82.31 168 ARG A O 1
ATOM 1375 N N . ASN A 1 169 ? -9.102 -15.089 3.091 1.00 84.12 169 ASN A N 1
ATOM 1376 C CA . ASN A 1 169 ? -10.051 -15.782 3.967 1.00 84.12 169 ASN A CA 1
ATOM 1377 C C . ASN A 1 169 ? -10.785 -14.826 4.926 1.00 84.12 169 ASN A C 1
ATOM 1379 O O . ASN A 1 169 ? -11.728 -15.227 5.606 1.00 84.12 169 ASN A O 1
ATOM 1383 N N . TYR A 1 170 ? -10.367 -13.559 4.968 1.00 86.56 170 TYR A N 1
ATOM 1384 C CA . TYR A 1 170 ? -10.768 -12.581 5.978 1.00 86.56 170 TYR A CA 1
ATOM 1385 C C . TYR A 1 170 ? -11.323 -11.275 5.400 1.00 86.56 170 TYR A C 1
ATOM 1387 O O . TYR A 1 170 ? -11.602 -10.349 6.162 1.00 86.56 170 TYR A O 1
ATOM 1395 N N . LEU A 1 171 ? -11.526 -11.189 4.080 1.00 86.06 171 LEU A N 1
ATOM 1396 C CA . LEU A 1 171 ? -11.938 -9.960 3.387 1.00 86.06 171 LEU A CA 1
ATOM 1397 C C . LEU A 1 171 ? -13.141 -9.271 4.038 1.00 86.06 171 LEU A C 1
ATOM 1399 O O . LEU A 1 171 ? -13.125 -8.069 4.274 1.00 86.06 171 LEU A O 1
ATOM 1403 N N . ASN A 1 172 ? -14.168 -10.038 4.399 1.00 87.94 172 ASN A N 1
ATOM 1404 C CA . ASN A 1 172 ? -15.390 -9.513 5.008 1.00 87.94 172 ASN A CA 1
ATOM 1405 C C . ASN A 1 172 ? -15.235 -9.091 6.483 1.00 87.94 172 ASN A C 1
ATOM 1407 O O . ASN A 1 172 ? -16.177 -8.548 7.060 1.00 87.94 172 ASN A O 1
ATOM 1411 N N . LYS A 1 173 ? -14.083 -9.349 7.110 1.00 87.12 173 LYS A N 1
ATOM 1412 C CA . LYS A 1 173 ? -13.810 -9.003 8.513 1.00 87.12 173 LYS A CA 1
ATOM 1413 C C . LYS A 1 173 ? -12.946 -7.752 8.662 1.00 87.12 173 LYS A C 1
ATOM 1415 O O . LYS A 1 173 ? -12.985 -7.132 9.727 1.00 87.12 173 LYS A O 1
ATOM 1420 N N . PHE A 1 174 ? -12.198 -7.376 7.625 1.00 87.50 174 PHE A N 1
ATOM 1421 C CA . PHE A 1 174 ? -11.336 -6.197 7.639 1.00 87.50 174 PHE A CA 1
ATOM 1422 C C . PHE A 1 174 ? -12.130 -4.897 7.447 1.00 87.50 174 PHE A C 1
ATOM 1424 O O . PHE A 1 174 ? -12.939 -4.771 6.530 1.00 87.50 174 PHE A O 1
ATOM 1431 N N . LYS A 1 175 ? -11.847 -3.890 8.282 1.00 89.94 175 LYS A N 1
ATOM 1432 C CA . LYS A 1 175 ? -12.137 -2.480 7.975 1.00 89.94 175 LYS A CA 1
ATOM 1433 C C . LYS A 1 175 ? -10.941 -1.902 7.212 1.00 89.94 175 LYS A C 1
ATOM 1435 O O . LYS A 1 175 ? -9.814 -1.952 7.702 1.00 89.94 175 LYS A O 1
ATOM 1440 N N . TYR A 1 176 ? -11.180 -1.389 6.009 1.00 89.56 176 TYR A N 1
ATOM 1441 C CA . TYR A 1 176 ? -10.138 -0.802 5.165 1.00 89.56 176 TYR A CA 1
ATOM 1442 C C . TYR A 1 176 ? -10.112 0.714 5.321 1.00 89.56 176 TYR A C 1
ATOM 1444 O O . TYR A 1 176 ? -11.143 1.364 5.149 1.00 89.56 176 TYR A O 1
ATOM 1452 N N . TYR A 1 177 ? -8.931 1.282 5.554 1.00 91.00 177 TYR A N 1
ATOM 1453 C CA . TYR A 1 177 ? -8.730 2.729 5.517 1.00 91.00 177 TYR A CA 1
ATOM 1454 C C . TYR A 1 177 ? -7.865 3.099 4.327 1.00 91.00 177 TYR A C 1
ATOM 1456 O O . TYR A 1 177 ? -6.727 2.652 4.217 1.00 91.00 177 TYR A O 1
ATOM 1464 N N . LYS A 1 178 ? -8.401 3.919 3.426 1.00 90.94 178 LYS A N 1
ATOM 1465 C CA . LYS A 1 178 ? -7.676 4.355 2.233 1.00 90.94 178 LYS A CA 1
ATOM 1466 C C . LYS A 1 178 ? -6.762 5.512 2.590 1.00 90.94 178 LYS A C 1
ATOM 1468 O O . LYS A 1 178 ? -7.222 6.641 2.707 1.00 90.94 178 LYS A O 1
ATOM 1473 N N . TYR A 1 179 ? -5.473 5.240 2.729 1.00 88.25 179 TYR A N 1
ATOM 1474 C CA . TYR A 1 179 ? -4.490 6.294 2.910 1.00 88.25 179 TYR A CA 1
ATOM 1475 C C . TYR A 1 179 ? -4.378 7.146 1.644 1.00 88.25 179 TYR A C 1
ATOM 1477 O O . TYR A 1 179 ? -4.347 6.636 0.519 1.00 88.25 179 TYR A O 1
ATOM 1485 N N . ALA A 1 180 ? -4.261 8.453 1.848 1.00 86.44 180 ALA A N 1
ATOM 1486 C CA . ALA A 1 180 ? -4.034 9.440 0.807 1.00 86.44 180 ALA A CA 1
ATOM 1487 C C . ALA A 1 180 ? -2.897 10.390 1.222 1.00 86.44 180 ALA A C 1
ATOM 1489 O O . ALA A 1 180 ? -2.547 10.450 2.401 1.00 86.44 180 ALA A O 1
ATOM 1490 N N . PRO A 1 181 ? -2.292 11.136 0.282 1.00 82.62 181 PRO A N 1
ATOM 1491 C CA . PRO A 1 181 ? -1.249 12.099 0.615 1.00 82.62 181 PRO A CA 1
ATOM 1492 C C . PRO A 1 181 ? -1.737 13.175 1.593 1.00 82.62 181 PRO A C 1
ATOM 1494 O O . PRO A 1 181 ? -2.852 13.686 1.455 1.00 82.62 181 PRO A O 1
ATOM 1497 N N . LYS A 1 182 ? -0.877 13.548 2.546 1.00 83.62 182 LYS A N 1
ATOM 1498 C CA . LYS A 1 182 ? -1.150 14.594 3.540 1.00 83.62 182 LYS A CA 1
ATOM 1499 C C . LYS A 1 182 ? -1.572 15.909 2.871 1.00 83.62 182 LYS A C 1
ATOM 1501 O O . LYS A 1 182 ? -0.990 16.301 1.862 1.00 83.62 182 LYS A O 1
ATOM 1506 N N . GLY A 1 183 ? -2.582 16.572 3.438 1.00 84.69 183 GLY A N 1
ATOM 1507 C CA . GLY A 1 183 ? -3.149 17.820 2.910 1.00 84.69 183 GLY A CA 1
ATOM 1508 C C . GLY A 1 183 ? -4.179 17.640 1.788 1.00 84.69 183 GLY A C 1
ATOM 1509 O O . GLY A 1 183 ? -4.643 18.627 1.225 1.00 84.69 183 GLY A O 1
ATOM 1510 N N . THR A 1 184 ? -4.552 16.403 1.443 1.00 88.00 184 THR A N 1
ATOM 1511 C CA . THR A 1 184 ? -5.660 16.133 0.512 1.00 88.00 184 THR A CA 1
ATOM 1512 C C . THR A 1 184 ? -6.967 15.876 1.269 1.00 88.00 184 THR A C 1
ATOM 1514 O O . THR A 1 184 ? -6.922 15.329 2.372 1.00 88.00 184 THR A O 1
ATOM 1517 N N . PRO A 1 185 ? -8.147 16.137 0.667 1.00 93.62 185 PRO A N 1
ATOM 1518 C CA . PRO A 1 185 ? -9.431 15.770 1.276 1.00 93.62 185 PRO A CA 1
ATOM 1519 C C . PRO A 1 185 ? -9.533 14.278 1.628 1.00 93.62 185 PRO A C 1
ATOM 1521 O O . PRO A 1 185 ? -10.176 13.903 2.604 1.00 93.62 185 PRO A O 1
ATOM 1524 N N . GLY A 1 186 ? -8.865 13.415 0.852 1.00 91.25 186 GLY A N 1
ATOM 1525 C CA . GLY A 1 186 ? -8.798 11.983 1.134 1.00 91.25 186 GLY A CA 1
ATOM 1526 C C . GLY A 1 186 ? -8.028 11.657 2.414 1.00 91.25 186 GLY A C 1
ATOM 1527 O O . GLY A 1 186 ? -8.399 10.718 3.111 1.00 91.25 186 GLY A O 1
ATOM 1528 N N . TYR A 1 187 ? -6.989 12.428 2.747 1.00 90.44 187 TYR A N 1
ATOM 1529 C CA . TYR A 1 187 ? -6.216 12.224 3.972 1.00 90.44 187 TYR A CA 1
ATOM 1530 C C . TYR A 1 187 ? -6.998 12.685 5.200 1.00 90.44 187 TYR A C 1
ATOM 1532 O O . TYR A 1 187 ? -7.051 11.958 6.186 1.00 90.44 187 TYR A O 1
ATOM 1540 N N . GLU A 1 188 ? -7.698 13.817 5.106 1.00 93.19 188 GLU A N 1
ATOM 1541 C CA . GLU A 1 188 ? -8.599 14.267 6.175 1.00 93.19 188 GLU A CA 1
ATOM 1542 C C . GLU A 1 188 ? -9.723 13.254 6.421 1.00 93.19 188 GLU A C 1
ATOM 1544 O O . GLU A 1 188 ? -10.004 12.893 7.564 1.00 93.19 188 GLU A O 1
ATOM 1549 N N . LYS A 1 189 ? -10.308 12.704 5.346 1.00 94.50 189 LYS A N 1
ATOM 1550 C CA . LYS A 1 189 ? -11.294 11.623 5.458 1.00 94.50 189 LYS A CA 1
ATOM 1551 C C . LYS A 1 189 ? -10.698 10.371 6.111 1.00 94.50 189 LYS A C 1
ATOM 1553 O O . LYS A 1 189 ? -11.329 9.786 6.984 1.00 94.50 189 LYS A O 1
ATOM 1558 N N . PHE A 1 190 ? -9.498 9.960 5.701 1.00 92.69 190 PHE A N 1
ATOM 1559 C CA . PHE A 1 190 ? -8.786 8.825 6.292 1.00 92.69 190 PHE A CA 1
ATOM 1560 C C . PHE A 1 190 ? -8.601 8.998 7.805 1.00 92.69 190 PHE A C 1
ATOM 1562 O O . PHE A 1 190 ? -8.918 8.083 8.563 1.00 92.69 190 PHE A O 1
ATOM 1569 N N . LEU A 1 191 ? -8.133 10.171 8.242 1.00 92.44 191 LEU A N 1
ATOM 1570 C CA . LEU A 1 191 ? -7.941 10.478 9.658 1.00 92.44 191 LEU A CA 1
ATOM 1571 C C . LEU A 1 191 ? -9.265 10.480 10.427 1.00 92.44 191 LEU A C 1
ATOM 1573 O O . LEU A 1 191 ? -9.320 9.930 11.525 1.00 92.44 191 LEU A O 1
ATOM 1577 N N . ALA A 1 192 ? -10.321 11.061 9.853 1.00 94.94 192 ALA A N 1
ATOM 1578 C CA . ALA A 1 192 ? -11.651 11.070 10.455 1.00 94.94 192 ALA A CA 1
ATOM 1579 C C . ALA A 1 192 ? -12.204 9.645 10.628 1.00 94.94 192 ALA A C 1
ATOM 1581 O O . ALA A 1 192 ? -12.510 9.247 11.750 1.00 94.94 192 ALA A O 1
ATOM 1582 N N . ASP A 1 193 ? -12.223 8.841 9.557 1.00 93.75 193 ASP A N 1
ATOM 1583 C CA . ASP A 1 193 ? -12.705 7.453 9.592 1.00 93.75 193 ASP A CA 1
ATOM 1584 C C . ASP A 1 193 ? -11.917 6.602 10.610 1.00 93.75 193 ASP A C 1
ATOM 1586 O O . ASP A 1 193 ? -12.476 5.751 11.315 1.00 93.75 193 ASP A O 1
ATOM 1590 N N . PHE A 1 194 ? -10.596 6.807 10.681 1.00 91.75 194 PHE A N 1
ATOM 1591 C CA . PHE A 1 194 ? -9.728 6.099 11.618 1.00 91.75 194 PHE A CA 1
ATOM 1592 C C . PHE A 1 194 ? -10.025 6.505 13.067 1.00 91.75 194 PHE A C 1
ATOM 1594 O O . PHE A 1 194 ? -10.252 5.638 13.914 1.00 91.75 194 PHE A O 1
ATOM 1601 N N . LYS A 1 195 ? -10.117 7.815 13.335 1.00 93.31 195 LYS A N 1
ATOM 1602 C CA . LYS A 1 195 ? -10.465 8.375 14.649 1.00 93.31 195 LYS A CA 1
ATOM 1603 C C . LYS A 1 195 ? -11.826 7.884 15.136 1.00 93.31 195 LYS A C 1
ATOM 1605 O O . LYS A 1 195 ? -11.952 7.488 16.294 1.00 93.31 195 LYS A O 1
ATOM 1610 N N . ASP A 1 196 ? -12.824 7.871 14.261 1.00 94.19 196 ASP A N 1
ATOM 1611 C CA . ASP A 1 196 ? -14.169 7.409 14.600 1.00 94.19 196 ASP A CA 1
ATOM 1612 C C . ASP A 1 196 ? -14.173 5.926 14.958 1.00 94.19 196 ASP A C 1
ATOM 1614 O O . ASP A 1 196 ? -14.823 5.527 15.919 1.00 94.19 196 ASP A O 1
ATOM 1618 N N . THR A 1 197 ? -13.345 5.116 14.300 1.00 89.81 197 THR A N 1
ATOM 1619 C CA . THR A 1 197 ? -13.222 3.703 14.677 1.00 89.81 197 THR A CA 1
ATOM 1620 C C . THR A 1 197 ? -12.599 3.516 16.053 1.00 89.81 197 THR A C 1
ATOM 1622 O O . THR A 1 197 ? -13.025 2.639 16.799 1.00 89.81 197 THR A O 1
ATOM 1625 N N . LEU A 1 198 ? -11.608 4.331 16.422 1.00 89.00 198 LEU A N 1
ATOM 1626 C CA . LEU A 1 198 ? -11.045 4.301 17.775 1.00 89.00 198 LEU A CA 1
ATOM 1627 C C . LEU A 1 198 ? -12.127 4.628 18.818 1.00 89.00 198 LEU A C 1
ATOM 1629 O O . LEU A 1 198 ? -12.247 3.932 19.827 1.00 89.00 198 LEU A O 1
ATOM 1633 N N . ARG A 1 199 ? -12.980 5.619 18.538 1.00 91.94 199 ARG A N 1
ATOM 1634 C CA . ARG A 1 199 ? -14.116 5.984 19.402 1.00 91.94 199 ARG A CA 1
ATOM 1635 C C . ARG A 1 199 ? -15.165 4.879 19.499 1.00 91.94 199 ARG A C 1
ATOM 1637 O O . ARG A 1 199 ? -15.573 4.545 20.603 1.00 91.94 199 ARG A O 1
ATOM 1644 N N . GLU A 1 200 ? -15.537 4.259 18.377 1.00 89.62 200 GLU A N 1
ATOM 1645 C CA . GLU A 1 200 ? -16.457 3.104 18.310 1.00 89.62 200 GLU A CA 1
ATOM 1646 C C . GLU A 1 200 ? -15.994 1.913 19.174 1.00 89.62 200 GLU A C 1
ATOM 1648 O O . GLU A 1 200 ? -16.765 0.993 19.456 1.00 89.62 200 GLU A O 1
ATOM 1653 N N . ARG A 1 201 ? -14.714 1.881 19.560 1.00 85.25 201 ARG A N 1
ATOM 1654 C CA . ARG A 1 201 ? -14.116 0.817 20.371 1.00 85.25 201 ARG A CA 1
ATOM 1655 C C . ARG A 1 201 ? -13.742 1.257 21.784 1.00 85.25 201 ARG A C 1
ATOM 1657 O O . ARG A 1 20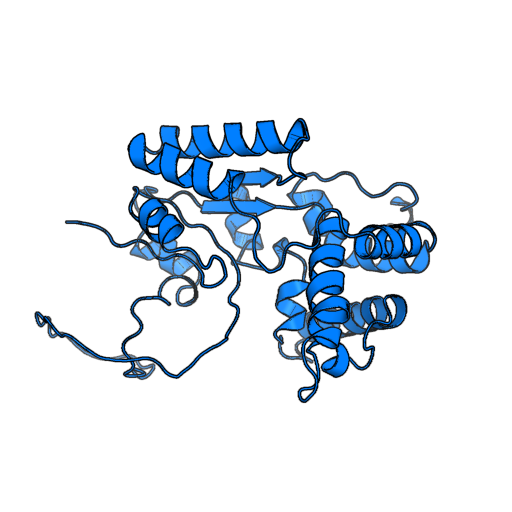1 ? -12.985 0.552 22.452 1.00 85.25 201 ARG A O 1
ATOM 1664 N N . ASP A 1 202 ? -14.285 2.382 22.241 1.00 88.06 202 ASP A N 1
ATOM 1665 C CA . ASP A 1 202 ? -14.079 2.916 23.589 1.00 88.06 202 ASP A CA 1
ATOM 1666 C C . ASP A 1 202 ? -12.593 3.123 23.928 1.00 88.06 202 ASP A C 1
ATOM 1668 O O . ASP A 1 202 ? -12.152 2.901 25.066 1.00 88.06 202 ASP A O 1
ATOM 1672 N N . VAL A 1 203 ? -11.796 3.512 22.926 1.00 86.62 203 VAL A N 1
ATOM 1673 C CA . VAL A 1 203 ? -10.415 3.946 23.141 1.00 86.62 203 VAL A CA 1
ATOM 1674 C C . VAL A 1 203 ? -10.447 5.270 23.914 1.00 86.62 203 VAL A C 1
ATOM 1676 O O . VAL A 1 203 ? -11.128 6.200 23.477 1.00 86.62 203 VAL A O 1
ATOM 1679 N N . PRO A 1 204 ? -9.732 5.391 25.049 1.00 91.81 204 PRO A N 1
ATOM 1680 C CA . PRO A 1 204 ? -9.687 6.635 25.813 1.00 91.81 204 PRO A CA 1
ATOM 1681 C C . PRO A 1 204 ? -9.224 7.826 24.964 1.00 91.81 204 PRO A C 1
ATOM 1683 O O . PRO A 1 204 ? -8.297 7.694 24.162 1.00 91.81 204 PRO A O 1
ATOM 1686 N N . GLN A 1 205 ? -9.863 8.987 25.136 1.00 92.19 205 GLN A N 1
ATOM 1687 C CA . GLN A 1 205 ? -9.650 10.156 24.273 1.00 92.19 205 GLN A CA 1
ATOM 1688 C C . GLN A 1 205 ? -8.187 10.636 24.272 1.00 92.19 205 GLN A C 1
ATOM 1690 O O . GLN A 1 205 ? -7.680 10.978 23.209 1.00 92.19 205 GLN A O 1
ATOM 1695 N N . ASP A 1 206 ? -7.479 10.552 25.403 1.00 91.88 206 ASP A N 1
ATOM 1696 C CA . ASP A 1 206 ? -6.045 10.868 25.502 1.00 91.88 206 ASP A CA 1
ATOM 1697 C C . ASP A 1 206 ? -5.183 9.980 24.588 1.00 91.88 206 ASP A C 1
ATOM 1699 O O . ASP A 1 206 ? -4.230 10.450 23.965 1.00 91.88 206 ASP A O 1
ATOM 1703 N N . LYS A 1 207 ? -5.543 8.697 24.446 1.00 90.00 207 LYS A N 1
ATOM 1704 C CA . LYS A 1 207 ? -4.871 7.767 23.527 1.00 90.00 207 LYS A CA 1
ATOM 1705 C C . LYS A 1 207 ? -5.192 8.086 22.081 1.00 90.00 207 LYS A C 1
ATOM 1707 O O . LYS A 1 207 ? -4.299 8.026 21.242 1.00 90.00 207 LYS A O 1
ATOM 1712 N N . ILE A 1 208 ? -6.447 8.430 21.795 1.00 89.00 208 ILE A N 1
ATOM 1713 C CA . ILE A 1 208 ? -6.850 8.860 20.455 1.00 89.00 208 ILE A CA 1
ATOM 1714 C C . ILE A 1 208 ? -6.042 10.089 20.049 1.00 89.00 208 ILE A C 1
ATOM 1716 O O . ILE A 1 208 ? -5.459 10.094 18.972 1.00 89.00 208 ILE A O 1
ATOM 1720 N N . ASP A 1 209 ? -5.969 11.109 20.899 1.00 90.12 209 ASP A N 1
ATOM 1721 C CA . ASP A 1 209 ? -5.271 12.351 20.565 1.00 90.12 209 ASP A CA 1
ATOM 1722 C C . ASP A 1 209 ? -3.779 12.104 20.320 1.00 90.12 209 ASP A C 1
ATOM 1724 O O . ASP A 1 209 ? -3.243 12.569 19.317 1.00 90.12 209 ASP A O 1
ATOM 1728 N N . HIS A 1 210 ? -3.150 11.256 21.135 1.00 88.56 210 HIS A N 1
ATOM 1729 C CA . HIS A 1 210 ? -1.765 10.829 20.942 1.00 88.56 210 HIS A CA 1
ATOM 1730 C C . HIS A 1 210 ? -1.519 10.085 19.617 1.00 88.56 210 HIS A C 1
ATOM 1732 O O . HIS A 1 210 ? -0.523 10.328 18.928 1.00 88.56 210 HIS A O 1
ATOM 1738 N N . ILE A 1 211 ? -2.432 9.182 19.237 1.00 86.50 211 ILE A N 1
ATOM 1739 C CA . ILE A 1 211 ? -2.394 8.473 17.949 1.00 86.50 211 ILE A CA 1
ATOM 1740 C C . ILE A 1 211 ? -2.479 9.471 16.802 1.00 86.50 211 ILE A C 1
ATOM 1742 O O . ILE A 1 211 ? -1.637 9.469 15.903 1.00 86.50 211 ILE A O 1
ATOM 1746 N N . MET A 1 212 ? -3.491 10.337 16.842 1.00 88.19 212 MET A N 1
ATOM 1747 C CA . MET A 1 212 ? -3.751 11.290 15.770 1.00 88.19 212 MET A CA 1
ATOM 1748 C C . MET A 1 212 ? -2.608 12.299 15.637 1.00 88.19 212 MET A C 1
ATOM 1750 O O . MET A 1 212 ? -2.215 12.631 14.520 1.00 88.19 212 MET A O 1
ATOM 1754 N N . GLU A 1 213 ? -2.027 12.746 16.750 1.00 85.88 213 GLU A N 1
ATOM 1755 C CA . GLU A 1 213 ? -0.834 13.590 16.755 1.00 85.88 213 GLU A CA 1
ATOM 1756 C C . GLU A 1 213 ? 0.357 12.872 16.109 1.00 85.88 213 GLU A C 1
ATOM 1758 O O . GLU A 1 213 ? 1.009 13.435 15.230 1.00 85.88 213 GLU A O 1
ATOM 1763 N N . SER A 1 214 ? 0.610 11.609 16.461 1.00 82.25 214 SER A N 1
ATOM 1764 C CA . SER A 1 214 ? 1.717 10.823 15.890 1.00 82.25 214 SER A CA 1
ATOM 1765 C C . SER A 1 214 ? 1.586 10.669 14.375 1.00 82.25 214 SER A C 1
ATOM 1767 O O . SER A 1 214 ? 2.538 10.922 13.637 1.00 82.25 214 SER A O 1
ATOM 1769 N N . MET A 1 215 ? 0.379 10.345 13.904 1.00 80.75 215 MET A N 1
ATOM 1770 C CA . MET A 1 215 ? 0.075 10.165 12.482 1.00 80.75 215 MET A CA 1
ATOM 1771 C C . MET A 1 215 ? 0.153 11.461 11.665 1.00 80.75 215 MET A C 1
ATOM 1773 O O . MET A 1 215 ? 0.342 11.409 10.447 1.00 80.75 215 MET A O 1
ATOM 1777 N N . THR A 1 216 ? -0.043 12.619 12.304 1.00 81.44 216 THR A N 1
ATOM 1778 C CA . THR A 1 216 ? -0.105 13.919 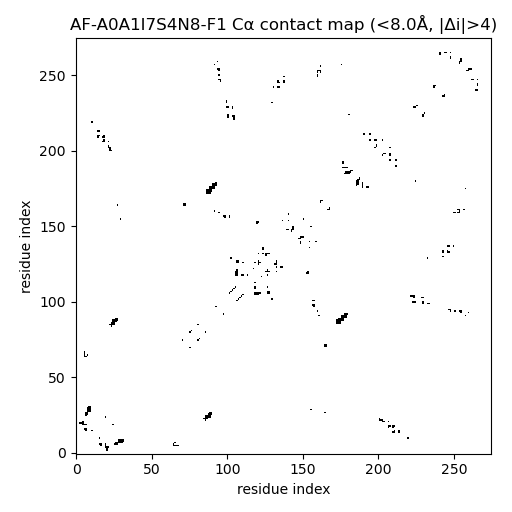11.620 1.00 81.44 216 THR A CA 1
ATOM 1779 C C . THR A 1 216 ? 1.185 14.715 11.723 1.00 81.44 216 THR A C 1
ATOM 1781 O O . THR A 1 216 ? 1.503 15.454 10.793 1.00 81.44 216 THR A O 1
ATOM 1784 N N . THR A 1 217 ? 1.955 14.590 12.799 1.00 74.75 217 THR A N 1
ATOM 1785 C CA . THR A 1 217 ? 3.133 15.441 13.040 1.00 74.75 217 THR A CA 1
ATOM 1786 C C . THR A 1 217 ? 4.418 14.853 12.472 1.00 74.75 217 THR A C 1
ATOM 1788 O O . THR A 1 217 ? 5.256 15.600 11.964 1.00 74.75 217 THR A O 1
ATOM 1791 N N . LYS A 1 218 ? 4.567 13.525 12.489 1.00 65.00 218 LYS A N 1
ATOM 1792 C CA . LYS A 1 218 ? 5.805 12.852 12.092 1.00 65.00 218 LYS A CA 1
ATOM 1793 C C . LYS A 1 218 ? 5.640 12.161 10.742 1.00 65.00 218 LYS A C 1
ATOM 1795 O O . LYS A 1 218 ? 4.679 11.441 10.499 1.00 65.00 218 LYS A O 1
ATOM 1800 N N . ASN A 1 219 ? 6.608 12.368 9.855 1.00 64.75 219 ASN A N 1
ATOM 1801 C CA . ASN A 1 219 ? 6.775 11.506 8.689 1.00 64.75 219 ASN A CA 1
ATOM 1802 C C . ASN A 1 219 ? 7.681 10.335 9.075 1.00 64.75 219 ASN A C 1
ATOM 1804 O O . ASN A 1 219 ? 8.656 10.529 9.801 1.00 64.75 219 ASN A O 1
ATOM 1808 N N . SER A 1 220 ? 7.415 9.145 8.537 1.00 61.06 220 SER A N 1
ATOM 1809 C CA . SER A 1 220 ? 8.349 8.024 8.658 1.00 61.06 220 SER A CA 1
ATOM 1810 C C . SER A 1 220 ? 9.708 8.387 8.028 1.00 61.06 220 SER A C 1
ATOM 1812 O O . SER A 1 220 ? 9.715 9.026 6.967 1.00 61.06 220 SER A O 1
ATOM 1814 N N . PRO A 1 221 ? 10.847 7.914 8.568 1.00 52.94 221 PRO A N 1
ATOM 1815 C CA . PRO A 1 221 ? 12.178 8.114 7.971 1.00 52.94 221 PRO A CA 1
ATOM 1816 C C . PRO A 1 221 ? 12.288 7.665 6.499 1.00 52.94 221 PRO A C 1
ATOM 1818 O O . PRO A 1 221 ? 13.110 8.180 5.740 1.00 52.94 221 PRO A O 1
ATOM 1821 N N . HIS A 1 222 ? 11.415 6.738 6.095 1.00 58.84 222 HIS A N 1
ATOM 1822 C CA . HIS A 1 222 ? 11.303 6.145 4.759 1.00 58.84 222 HIS A CA 1
ATOM 1823 C C . HIS A 1 222 ? 10.279 6.840 3.844 1.00 58.84 222 HIS A C 1
ATOM 1825 O O . HIS A 1 222 ? 9.887 6.304 2.805 1.00 58.84 222 HIS A O 1
ATOM 1831 N N . THR A 1 223 ? 9.781 8.030 4.214 1.00 63.34 223 THR A N 1
ATOM 1832 C CA . THR A 1 223 ? 8.779 8.703 3.379 1.00 63.34 223 THR A CA 1
ATOM 1833 C C . THR A 1 223 ? 9.404 9.164 2.063 1.00 63.34 223 THR A C 1
ATOM 1835 O O . THR A 1 223 ? 10.377 9.913 2.023 1.00 63.34 223 THR A O 1
ATOM 1838 N N . THR A 1 224 ? 8.807 8.734 0.957 1.00 60.47 224 THR A N 1
ATOM 1839 C CA . THR A 1 224 ? 9.178 9.163 -0.403 1.00 60.47 224 THR A CA 1
ATOM 1840 C C . THR A 1 224 ? 8.165 10.137 -0.998 1.00 60.47 224 THR A C 1
ATOM 1842 O O . THR A 1 224 ? 8.313 10.588 -2.141 1.00 60.47 224 THR A O 1
ATOM 1845 N N . THR A 1 225 ? 7.108 10.446 -0.242 1.00 58.56 225 THR A N 1
ATOM 1846 C CA . THR A 1 225 ? 6.031 11.364 -0.620 1.00 58.56 225 THR A C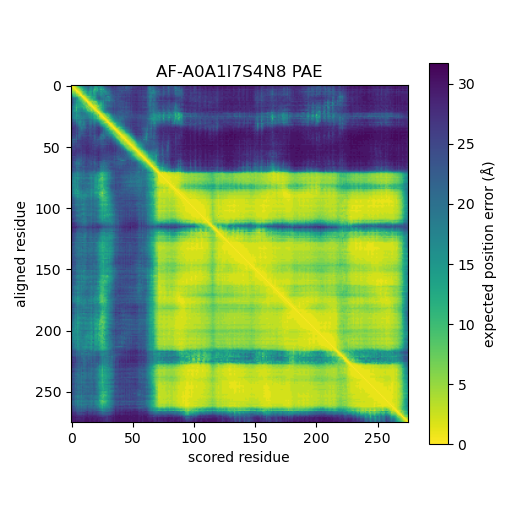A 1
ATOM 1847 C C . THR A 1 225 ? 6.603 12.753 -0.897 1.00 58.56 225 THR A C 1
ATOM 1849 O O . THR A 1 225 ? 7.360 13.288 -0.096 1.00 58.56 225 THR A O 1
ATOM 1852 N N . GLY A 1 226 ? 6.262 13.329 -2.053 1.00 60.78 226 GLY A N 1
ATOM 1853 C CA . GLY A 1 226 ? 6.747 14.651 -2.466 1.00 60.78 226 GLY A CA 1
ATOM 1854 C C . GLY A 1 226 ? 8.159 14.675 -3.062 1.00 60.78 226 GLY A C 1
ATOM 1855 O O . GLY A 1 226 ? 8.592 15.725 -3.529 1.00 60.78 226 GLY A O 1
ATOM 1856 N N . SER A 1 227 ? 8.875 13.545 -3.117 1.00 76.75 227 SER A N 1
ATOM 1857 C CA . SER A 1 227 ? 10.181 13.522 -3.779 1.00 76.75 227 SER A CA 1
ATOM 1858 C C . SER A 1 227 ? 10.057 13.695 -5.297 1.00 76.75 227 SER A C 1
ATOM 1860 O O . SER A 1 227 ? 9.238 13.050 -5.959 1.00 76.75 227 SER A O 1
ATOM 1862 N N . SER A 1 228 ? 10.927 14.528 -5.876 1.00 83.00 228 SER A N 1
ATOM 1863 C CA . SER A 1 228 ? 10.984 14.742 -7.329 1.00 83.00 228 SER A CA 1
ATOM 1864 C C . SER A 1 228 ? 11.245 13.442 -8.094 1.00 83.00 228 SER A C 1
ATOM 1866 O O . SER A 1 228 ? 10.762 13.272 -9.213 1.00 83.00 228 SER A O 1
ATOM 1868 N N 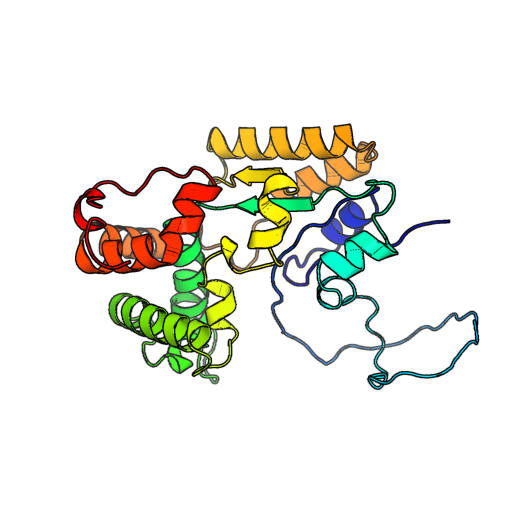. MET A 1 229 ? 11.961 12.495 -7.478 1.00 86.44 229 MET A N 1
ATOM 1869 C CA . MET A 1 229 ? 12.272 11.215 -8.103 1.00 86.44 229 MET A CA 1
ATOM 1870 C C . MET A 1 229 ? 11.058 10.287 -8.188 1.00 86.44 229 MET A C 1
ATOM 1872 O O . MET A 1 229 ? 10.814 9.699 -9.240 1.00 86.44 229 MET A O 1
ATOM 1876 N N . ARG A 1 230 ? 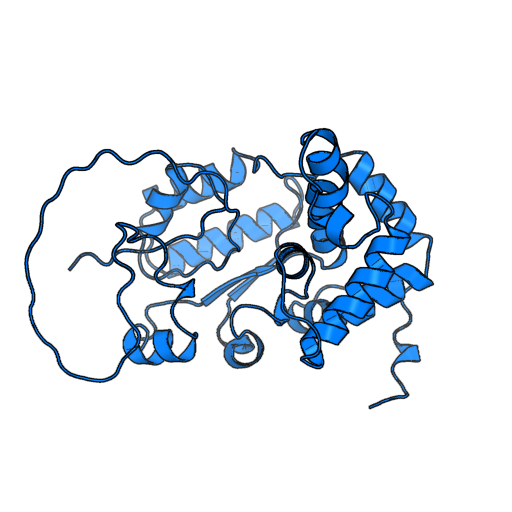10.227 10.228 -7.142 1.00 88.62 230 ARG A N 1
ATOM 1877 C CA . ARG A 1 230 ? 8.966 9.476 -7.181 1.00 88.62 230 ARG A CA 1
ATOM 1878 C C . ARG A 1 230 ? 8.065 9.954 -8.323 1.00 88.62 230 ARG A C 1
ATOM 1880 O O . ARG A 1 230 ? 7.504 9.132 -9.044 1.00 88.62 230 ARG A O 1
ATOM 1887 N N . SER A 1 231 ? 7.961 11.270 -8.524 1.00 90.12 231 SER A N 1
ATOM 1888 C CA . SER A 1 231 ? 7.189 11.849 -9.633 1.00 90.12 231 SER A CA 1
ATOM 1889 C C . SER A 1 231 ? 7.760 11.472 -11.003 1.00 90.12 231 SER A C 1
ATOM 1891 O O . SER A 1 231 ? 6.996 11.131 -11.906 1.00 90.12 231 SER A O 1
ATOM 1893 N N . LYS A 1 232 ? 9.093 11.453 -11.153 1.00 93.62 232 LYS A N 1
ATOM 1894 C CA . LYS A 1 232 ? 9.764 11.000 -12.385 1.00 93.62 232 LYS A CA 1
ATOM 1895 C C . LYS A 1 232 ? 9.470 9.530 -12.689 1.00 93.62 232 LYS A C 1
ATOM 1897 O O . LYS A 1 232 ? 9.099 9.206 -13.815 1.00 93.62 232 LYS A O 1
ATOM 1902 N N . PHE A 1 233 ? 9.573 8.645 -11.696 1.00 95.25 233 PHE A N 1
ATOM 1903 C CA . PHE A 1 233 ? 9.247 7.228 -11.882 1.00 95.25 233 PHE A CA 1
ATOM 1904 C C . PHE A 1 233 ? 7.764 7.012 -12.193 1.00 95.25 233 PHE A C 1
ATOM 1906 O O . PHE A 1 233 ? 7.443 6.232 -13.088 1.00 95.25 233 PHE A O 1
ATOM 1913 N N . LYS A 1 234 ? 6.860 7.757 -11.543 1.00 94.62 234 LYS A N 1
ATOM 1914 C CA . LYS A 1 234 ? 5.427 7.727 -11.868 1.00 94.62 234 LYS A CA 1
ATOM 1915 C C . LYS A 1 234 ? 5.179 8.104 -13.326 1.00 94.62 234 LYS A C 1
ATOM 1917 O O . LYS A 1 234 ? 4.490 7.371 -14.027 1.00 94.62 234 LYS A O 1
ATOM 1922 N N . ALA A 1 235 ? 5.775 9.199 -13.795 1.00 94.56 235 ALA A N 1
ATOM 1923 C CA . ALA A 1 235 ? 5.659 9.624 -15.187 1.00 94.56 235 ALA A CA 1
ATOM 1924 C C . ALA A 1 235 ? 6.199 8.560 -16.161 1.00 94.56 235 ALA A C 1
ATOM 1926 O O . ALA A 1 235 ? 5.541 8.265 -17.155 1.00 94.56 235 ALA A O 1
ATOM 1927 N N . LYS A 1 236 ? 7.337 7.922 -15.841 1.00 95.50 236 LYS A N 1
ATOM 1928 C CA . LYS A 1 236 ? 7.912 6.833 -16.652 1.00 95.50 236 LYS A CA 1
ATOM 1929 C C . LYS A 1 236 ? 6.965 5.633 -16.776 1.00 95.50 236 LYS A C 1
ATOM 1931 O O . LYS A 1 236 ? 6.828 5.104 -17.873 1.00 95.50 236 LYS A O 1
ATOM 1936 N N . ILE A 1 237 ? 6.294 5.229 -15.691 1.00 95.69 237 ILE A N 1
ATOM 1937 C CA . ILE A 1 237 ? 5.295 4.142 -15.720 1.00 95.69 237 ILE A CA 1
ATOM 1938 C C . ILE A 1 237 ? 4.083 4.549 -16.560 1.00 95.69 237 ILE A C 1
ATOM 1940 O O . ILE A 1 237 ? 3.667 3.800 -17.436 1.00 95.69 237 ILE A O 1
ATOM 1944 N N . MET A 1 238 ? 3.531 5.742 -16.322 1.00 93.69 238 MET A N 1
ATOM 1945 C CA . MET A 1 238 ? 2.320 6.201 -17.015 1.00 93.69 238 MET A CA 1
ATOM 1946 C C . MET A 1 238 ? 2.535 6.404 -18.522 1.00 93.69 238 MET A C 1
ATOM 1948 O O . MET A 1 238 ? 1.598 6.252 -19.297 1.00 93.69 238 MET A O 1
ATOM 1952 N N . ALA A 1 239 ? 3.763 6.710 -18.949 1.00 94.06 239 ALA A N 1
ATOM 1953 C CA . ALA A 1 239 ? 4.130 6.834 -20.360 1.00 94.06 239 ALA A CA 1
ATOM 1954 C C . ALA A 1 239 ? 4.398 5.485 -21.059 1.00 94.06 239 ALA A C 1
ATOM 1956 O O . ALA A 1 239 ? 4.629 5.461 -22.267 1.00 94.06 239 ALA A O 1
ATOM 1957 N N . ARG A 1 240 ? 4.408 4.365 -20.323 1.00 94.75 240 ARG A N 1
ATOM 1958 C CA . ARG A 1 240 ? 4.775 3.032 -20.823 1.00 94.75 240 ARG A CA 1
ATOM 1959 C C . ARG A 1 240 ? 3.631 2.037 -20.605 1.00 94.75 240 ARG A C 1
ATOM 1961 O O . ARG A 1 240 ? 3.569 1.409 -19.544 1.00 94.75 240 ARG A O 1
ATOM 1968 N N . PRO A 1 241 ? 2.733 1.861 -21.597 1.00 93.19 241 PRO A N 1
ATOM 1969 C CA . PRO A 1 241 ? 1.573 0.974 -21.475 1.00 93.19 241 PRO A CA 1
ATOM 1970 C C . PRO A 1 241 ? 1.933 -0.470 -21.108 1.00 93.19 241 PRO A C 1
ATOM 1972 O O . PRO A 1 241 ? 1.202 -1.120 -20.366 1.00 93.19 241 PRO A O 1
ATOM 1975 N N . ASP A 1 242 ? 3.082 -0.959 -21.575 1.00 94.00 242 ASP A N 1
ATOM 1976 C CA . ASP A 1 242 ? 3.601 -2.289 -21.263 1.00 94.00 242 ASP A CA 1
ATOM 1977 C C . ASP A 1 242 ? 3.950 -2.448 -19.773 1.00 94.00 242 ASP A C 1
ATOM 1979 O O . ASP A 1 242 ? 3.547 -3.427 -19.142 1.00 94.00 242 ASP A O 1
ATOM 1983 N N . LEU A 1 243 ? 4.636 -1.466 -19.180 1.00 95.88 243 LEU A N 1
ATOM 1984 C CA . LEU A 1 243 ? 4.991 -1.483 -17.755 1.00 95.88 243 LEU A CA 1
ATOM 1985 C C . LEU A 1 243 ? 3.766 -1.273 -16.866 1.00 95.88 243 LEU A C 1
ATOM 1987 O O . LEU A 1 243 ? 3.612 -1.954 -15.850 1.00 95.88 243 LEU A O 1
ATOM 1991 N N . LEU A 1 244 ? 2.879 -0.357 -17.265 1.00 95.69 244 LEU A N 1
ATOM 1992 C CA . LEU A 1 244 ? 1.620 -0.118 -16.570 1.00 95.69 244 LEU A CA 1
ATOM 1993 C C . LEU A 1 244 ? 0.765 -1.388 -16.540 1.00 95.69 244 LEU A C 1
ATOM 1995 O O . LEU A 1 244 ? 0.245 -1.743 -15.485 1.00 95.69 244 LEU A O 1
ATOM 1999 N N . LYS A 1 245 ? 0.669 -2.106 -17.667 1.00 94.94 245 LYS A N 1
ATOM 2000 C CA . LYS A 1 245 ? -0.076 -3.364 -17.749 1.00 94.94 245 LYS A CA 1
ATOM 2001 C C . LYS A 1 245 ? 0.469 -4.418 -16.787 1.00 94.94 245 LYS A C 1
ATOM 2003 O O . LYS A 1 245 ? -0.324 -4.999 -16.055 1.00 94.94 245 LYS A O 1
ATOM 2008 N N . ILE A 1 246 ? 1.789 -4.618 -16.730 1.00 96.06 246 ILE A N 1
ATOM 2009 C CA . ILE A 1 246 ? 2.412 -5.579 -15.799 1.00 96.06 246 ILE A CA 1
ATOM 2010 C C . ILE A 1 246 ? 2.019 -5.271 -14.348 1.00 96.06 246 ILE A C 1
ATOM 2012 O O . ILE A 1 246 ? 1.613 -6.169 -13.611 1.00 96.06 246 ILE A O 1
ATOM 2016 N N . LEU A 1 247 ? 2.114 -4.003 -13.936 1.00 96.88 247 LEU A N 1
ATOM 2017 C CA . LEU A 1 247 ? 1.787 -3.606 -12.566 1.00 96.88 247 LEU A CA 1
ATOM 2018 C C . LEU A 1 247 ? 0.290 -3.734 -12.271 1.00 96.88 247 LEU A C 1
ATOM 2020 O O . LEU A 1 247 ? -0.079 -4.268 -11.230 1.00 96.88 247 LEU A O 1
ATOM 2024 N N . VAL A 1 248 ? -0.583 -3.284 -13.174 1.00 96.06 248 VAL A N 1
ATOM 2025 C CA . VAL A 1 248 ? -2.033 -3.404 -12.970 1.00 96.06 248 VAL A CA 1
ATOM 2026 C C . VAL A 1 248 ? -2.473 -4.867 -12.946 1.00 96.06 248 VAL A C 1
ATOM 2028 O O . VAL A 1 248 ? -3.336 -5.221 -12.146 1.00 96.06 248 VAL A O 1
ATOM 2031 N N . ASP A 1 249 ? -1.872 -5.731 -13.766 1.00 94.12 249 ASP A N 1
ATOM 2032 C CA . ASP A 1 249 ? -2.162 -7.165 -13.745 1.00 94.12 249 ASP A CA 1
ATOM 2033 C C . ASP A 1 249 ? -1.708 -7.808 -12.430 1.00 94.12 249 ASP A C 1
ATOM 2035 O O . ASP A 1 249 ? -2.486 -8.553 -11.831 1.00 94.12 249 ASP A O 1
ATOM 2039 N N . LEU A 1 250 ? -0.512 -7.459 -11.941 1.00 94.62 250 LEU A N 1
ATOM 2040 C CA . LEU A 1 250 ? 0.002 -7.918 -10.648 1.00 94.62 250 LEU A CA 1
ATOM 2041 C C . LEU A 1 250 ? -0.907 -7.488 -9.484 1.00 94.62 250 LEU A C 1
ATOM 2043 O O . LEU A 1 250 ? -1.250 -8.305 -8.634 1.00 94.62 250 LEU A O 1
ATOM 2047 N N . TYR A 1 251 ? -1.339 -6.225 -9.463 1.00 95.88 251 TYR A N 1
ATOM 2048 C CA . TYR A 1 251 ? -2.158 -5.649 -8.391 1.00 95.88 251 TYR A CA 1
ATOM 2049 C C . TYR A 1 251 ? -3.666 -5.679 -8.665 1.00 95.88 251 TYR A C 1
ATOM 2051 O O . TYR A 1 251 ? -4.435 -4.979 -8.004 1.00 95.88 251 TYR A O 1
ATOM 2059 N N . TYR A 1 252 ? -4.127 -6.469 -9.636 1.00 95.25 252 TYR A N 1
ATOM 2060 C CA . TYR A 1 252 ? -5.520 -6.434 -10.087 1.00 95.25 252 TYR A CA 1
ATOM 2061 C C . TYR A 1 252 ? -6.523 -6.625 -8.940 1.00 95.25 252 TYR A C 1
ATOM 2063 O O . TYR A 1 252 ? -7.525 -5.912 -8.852 1.00 95.25 252 TYR A O 1
ATOM 2071 N N . PHE A 1 253 ? -6.242 -7.565 -8.034 1.00 93.88 253 PHE A N 1
ATOM 2072 C CA . PHE A 1 253 ? -7.107 -7.816 -6.885 1.00 93.88 253 PHE A CA 1
ATOM 2073 C C . PHE A 1 253 ? -7.073 -6.685 -5.861 1.00 93.88 253 PHE A C 1
ATOM 2075 O O . PHE A 1 253 ? -8.124 -6.385 -5.308 1.00 93.88 253 PHE A O 1
ATOM 2082 N N . ASP A 1 254 ? -5.946 -5.998 -5.668 1.00 94.50 254 ASP A N 1
ATOM 2083 C CA . ASP A 1 254 ? -5.885 -4.820 -4.795 1.00 94.50 254 ASP A CA 1
ATOM 2084 C C . ASP A 1 254 ? -6.801 -3.707 -5.336 1.00 94.50 254 ASP A C 1
ATOM 2086 O O . ASP A 1 254 ? -7.571 -3.115 -4.579 1.00 94.50 254 ASP A O 1
ATOM 2090 N N . TYR A 1 255 ? -6.806 -3.476 -6.657 1.00 95.81 255 TYR A N 1
ATOM 2091 C CA . TYR A 1 255 ? -7.735 -2.532 -7.291 1.00 95.81 255 TYR A CA 1
ATOM 2092 C C . TYR A 1 255 ? -9.198 -2.909 -7.051 1.00 95.81 255 TYR A C 1
ATOM 2094 O O . TYR A 1 255 ? -10.003 -2.069 -6.643 1.00 95.81 255 TYR A O 1
ATOM 2102 N N . LYS A 1 256 ? -9.549 -4.179 -7.284 1.00 94.44 256 LYS A N 1
ATOM 2103 C CA . LYS A 1 256 ? -10.930 -4.663 -7.173 1.00 94.44 256 LYS A CA 1
ATOM 2104 C C . LYS A 1 256 ? -11.424 -4.717 -5.728 1.00 94.44 256 LYS A C 1
ATOM 2106 O O . LYS A 1 256 ? -12.514 -4.226 -5.456 1.00 94.44 256 LYS A O 1
ATOM 2111 N N . ILE A 1 257 ? -10.642 -5.298 -4.821 1.00 93.06 257 ILE A N 1
ATOM 2112 C CA . ILE A 1 257 ? -11.020 -5.522 -3.419 1.00 93.06 257 ILE A CA 1
ATOM 2113 C C . ILE A 1 257 ? -11.070 -4.199 -2.662 1.00 93.06 257 ILE A C 1
ATOM 2115 O O . ILE A 1 257 ? -12.037 -3.936 -1.952 1.00 93.06 257 ILE A O 1
ATOM 2119 N N . PHE A 1 258 ? -10.076 -3.329 -2.847 1.00 93.19 258 PHE A N 1
ATOM 2120 C CA . PHE A 1 258 ? -10.039 -2.043 -2.149 1.00 93.19 258 PHE A CA 1
ATOM 2121 C C . PHE A 1 258 ? -10.770 -0.932 -2.905 1.00 93.19 258 PHE A C 1
ATOM 2123 O O . PHE A 1 258 ? -10.793 0.213 -2.450 1.00 93.19 258 PHE A O 1
ATOM 2130 N N . ASN A 1 259 ? -11.411 -1.248 -4.033 1.00 94.69 259 ASN A N 1
ATOM 2131 C CA . ASN A 1 259 ? -12.184 -0.310 -4.840 1.00 94.69 259 ASN A CA 1
ATOM 2132 C C . ASN A 1 259 ? -11.368 0.946 -5.213 1.00 94.69 259 ASN A C 1
ATOM 2134 O O . ASN A 1 259 ? -11.784 2.080 -4.950 1.00 94.69 259 ASN A O 1
ATOM 2138 N N . TYR A 1 260 ? -10.158 0.741 -5.736 1.00 94.69 260 TYR A N 1
ATOM 2139 C CA . TYR A 1 260 ? -9.367 1.799 -6.367 1.00 94.69 260 TYR A CA 1
ATOM 2140 C C . TYR A 1 260 ? -9.708 1.874 -7.860 1.00 94.69 260 TYR A C 1
ATOM 2142 O O . TYR A 1 260 ? -9.925 0.836 -8.489 1.00 94.69 260 TYR A O 1
ATOM 2150 N N . PRO A 1 261 ? -9.745 3.078 -8.455 1.00 94.25 261 PRO A N 1
ATOM 2151 C CA . PRO A 1 261 ? -9.915 3.199 -9.894 1.00 94.25 261 PRO A CA 1
ATOM 2152 C C . PRO A 1 261 ? -8.690 2.626 -10.611 1.00 94.25 261 PRO A C 1
ATOM 2154 O O . PRO A 1 261 ? -7.553 2.869 -10.204 1.00 94.25 261 PRO A O 1
ATOM 2157 N N . PHE A 1 262 ? -8.917 1.905 -11.707 1.00 94.19 262 PHE A N 1
ATOM 2158 C CA . PHE A 1 262 ? -7.820 1.513 -12.585 1.00 94.19 262 PHE A CA 1
ATOM 2159 C C . PHE A 1 262 ? -7.153 2.762 -13.195 1.00 94.19 262 PHE A C 1
ATOM 2161 O O . PHE A 1 262 ? -7.848 3.743 -13.490 1.00 94.19 262 PHE A O 1
ATOM 2168 N N . PRO A 1 263 ? -5.824 2.756 -13.403 1.00 92.56 263 PRO A N 1
ATOM 2169 C CA . PRO A 1 263 ? -5.128 3.870 -14.038 1.00 92.56 263 PRO A CA 1
ATOM 2170 C C . PRO A 1 263 ? -5.665 4.161 -15.445 1.00 92.56 263 PRO A C 1
ATOM 2172 O O . PRO A 1 263 ? -5.969 3.247 -16.214 1.00 92.56 263 PRO A O 1
ATOM 2175 N N . LYS A 1 264 ? -5.735 5.447 -15.812 1.00 86.44 264 LYS A N 1
ATOM 2176 C CA . LYS A 1 264 ? -6.078 5.859 -17.182 1.00 86.44 264 LYS A CA 1
ATOM 2177 C C . LYS A 1 264 ? -5.060 5.269 -18.165 1.00 86.44 264 LYS A C 1
ATOM 2179 O O . LYS A 1 264 ? -3.861 5.360 -17.922 1.00 86.44 264 LYS A O 1
ATOM 2184 N N . GLY A 1 265 ? -5.541 4.695 -19.266 1.00 76.94 265 GLY A N 1
ATOM 2185 C CA . GLY A 1 265 ? -4.697 4.040 -20.274 1.00 76.94 265 GLY A CA 1
ATOM 2186 C C . GLY A 1 265 ? -4.509 2.532 -20.074 1.00 76.94 265 GLY A C 1
ATOM 2187 O O . GLY A 1 265 ? -3.897 1.895 -20.924 1.00 76.94 265 GLY A O 1
ATOM 2188 N N . TYR A 1 266 ? -5.056 1.942 -19.004 1.00 82.50 266 TYR A N 1
ATOM 2189 C CA . TYR A 1 266 ? -5.188 0.488 -18.895 1.00 82.50 266 TYR A CA 1
ATOM 2190 C C . TYR A 1 266 ? -6.501 0.015 -19.538 1.00 82.50 266 TYR A C 1
ATOM 2192 O O . TYR A 1 266 ? -7.580 0.455 -19.138 1.00 82.50 266 TYR A O 1
ATOM 2200 N N . ASP A 1 267 ? -6.412 -0.889 -20.517 1.00 75.44 267 ASP A N 1
ATOM 2201 C CA . ASP A 1 267 ? -7.578 -1.464 -21.191 1.00 75.44 267 ASP A CA 1
ATOM 2202 C C . ASP A 1 267 ? -8.026 -2.785 -20.537 1.00 75.44 267 ASP A C 1
ATOM 2204 O O . ASP A 1 267 ? -7.354 -3.821 -20.628 1.00 75.44 267 ASP A O 1
ATOM 2208 N N . LEU A 1 268 ? -9.202 -2.744 -19.903 1.00 68.00 268 LEU A N 1
ATOM 2209 C CA . LEU A 1 268 ? -9.863 -3.894 -19.276 1.00 68.00 268 LEU A CA 1
ATOM 2210 C C . LEU A 1 268 ? -10.366 -4.937 -20.292 1.00 68.00 268 LEU A C 1
ATOM 2212 O O . LEU A 1 268 ? -10.612 -6.078 -19.898 1.00 68.00 268 LEU A O 1
ATOM 2216 N N . SER A 1 269 ? -10.495 -4.580 -21.577 1.00 59.12 269 SER A N 1
ATOM 2217 C CA . SER A 1 269 ? -10.979 -5.469 -22.646 1.00 59.12 269 SER A CA 1
ATOM 2218 C C . SER A 1 269 ? -10.029 -6.643 -22.923 1.00 59.12 269 SER A C 1
ATOM 2220 O O . SER A 1 269 ? -10.443 -7.698 -23.400 1.00 59.12 269 SER A O 1
ATOM 2222 N N . THR A 1 270 ? -8.759 -6.512 -22.529 1.00 55.53 270 THR A N 1
ATOM 2223 C CA . THR A 1 270 ? -7.723 -7.529 -22.759 1.00 55.53 270 THR A CA 1
ATOM 2224 C C . THR A 1 270 ? -7.812 -8.747 -21.826 1.00 55.53 270 THR A C 1
ATOM 2226 O O . THR A 1 270 ? -7.091 -9.718 -22.038 1.00 55.53 270 THR A O 1
ATOM 2229 N N . LYS A 1 271 ? -8.707 -8.757 -20.821 1.00 52.22 271 LYS A N 1
ATOM 2230 C CA . LYS A 1 271 ? -8.916 -9.896 -19.893 1.00 52.22 271 LYS A CA 1
ATOM 2231 C C . LYS A 1 271 ? -10.044 -10.858 -20.310 1.00 52.22 271 LYS A C 1
ATOM 2233 O O . LYS A 1 271 ? -10.688 -11.467 -19.460 1.00 52.22 271 LYS A O 1
ATOM 2238 N N . GLY A 1 272 ? -10.277 -11.004 -21.614 1.00 38.28 272 GLY A N 1
ATOM 2239 C CA . GLY A 1 272 ? -11.253 -11.940 -22.192 1.00 38.28 272 GLY A CA 1
ATOM 2240 C C . GLY A 1 272 ? -10.693 -13.300 -22.627 1.00 38.28 272 GLY A C 1
ATOM 2241 O O . GLY A 1 272 ? -11.402 -14.074 -23.261 1.00 38.28 272 GLY A O 1
ATOM 2242 N N . SER A 1 273 ? -9.428 -13.621 -22.360 1.00 31.06 273 SER A N 1
ATOM 2243 C CA . SER A 1 273 ? -8.852 -14.916 -22.740 1.00 31.06 273 SER A CA 1
ATOM 2244 C C . SER A 1 273 ? -7.753 -15.303 -21.767 1.00 31.06 273 SER A C 1
ATOM 2246 O O . SER A 1 273 ? -6.892 -14.483 -21.473 1.00 31.06 273 SER A O 1
ATOM 2248 N N . GLN A 1 274 ? -7.764 -16.564 -21.341 1.00 31.50 274 GLN A N 1
ATOM 2249 C CA . GLN A 1 274 ? -6.866 -17.196 -20.364 1.00 31.50 274 GLN A CA 1
ATOM 2250 C C . GLN A 1 274 ? -7.379 -17.130 -18.917 1.00 31.50 274 GLN A C 1
ATOM 2252 O O . GLN A 1 274 ? -6.912 -16.354 -18.082 1.00 31.50 274 GLN A O 1
ATOM 2257 N N . VAL A 1 275 ? -8.383 -17.983 -18.680 1.00 34.16 275 VAL A N 1
ATOM 2258 C CA . VAL A 1 275 ? -8.615 -18.688 -17.408 1.00 34.16 275 VAL A CA 1
ATOM 2259 C C . VAL A 1 275 ? -7.652 -19.867 -17.350 1.00 34.16 275 VAL A C 1
ATOM 2261 O O . VAL A 1 275 ? -7.490 -20.511 -18.413 1.00 34.16 275 VAL A O 1
#

InterPro domains:
  IPR005331 Sulfotransferase [PF03567] (83-261)
  IPR007669 Carbohydrate sulfotransferase Chst-1-like [PTHR22900] (77-265)

pLDDT: mean 70.7, std 26.25, range [20.05, 97.06]

Secondary structure (DSSP, 8-state):
-PPP----TT---HHHHHHHTSTTEEE--PPP-------------------------------TT-TTTTS-HHHHHHHH-TT--SEEEEEE--HHHHHHHHIIIIIIIHHHH-SSS--HHHHTT-TT-HHHHHHHHHHHHHHHHTTSS---HHHHHHS-GGGSTTHHHHGGGEEEEE---TTSHHHHHHHHHHHHHHHHTT--HHHHHHHHHHHHH---TT--TT-HHHHHHHHHHHT-HHHHHHHHHHTHHHHHHTTPPPPTT--GGGGSS--

Foldseek 3Di:
DQDQFADEAQQPDPLVSLLRSFWAEDEDDYHDDDDDDDDDDDDDDDDDDDDDDDDDDDPDDPDPRCVPVVDQVVRCCVPPCVVVRHAAEYEAEDLLLLQLLLLCQQQPVVLVVDDPDQTPVVVLVQRSPLVSSLVSLLVQVVCVVVVNDDDDPSNSSRAAPCVPRVCVVCLVRYDYQYDDDPPDPSNVVSLVVVLVVCVVSVTDVVSSVSVSCSVRVDDRPSDPPPPPVSVVSVVVCLVDLVSLQSSCVRHVCSCVSVVNDRDPSHDPVVPPDDD

Sequence (275 aa):
MPVEITVAPDLYNETEALAARAKGFIVFDMPDKRNPSALSAVTVEPRIEVNPPGILPPFVGNYTHLIIERYRMYVFERLYNQEKKFKFMTVVRDPIDRFLAAFTDKCYYEAKRVTYEKTVCQEVGCGDDLECFIKQMHKRLWGVVKGTHAMNVMDWHVMPMTWTCDMRNYLNKFKYYKYAPKGTPGYEKFLADFKDTLRERDVPQDKIDHIMESMTTKNSPHTTTGSSMRSKFKAKIMARPDLLKILVDLYYFDYKIFNYPFPKGYDLSTKGSQV

Solvent-accessible surface area (backbone atoms only — not comparable to full-atom values): 17283 Å² total; per-residue (Å²): 132,90,73,87,58,79,66,50,65,67,62,90,46,84,66,56,64,58,40,41,65,39,69,40,74,49,66,77,61,69,78,66,92,86,82,96,82,85,85,86,88,86,88,84,86,83,91,82,90,86,86,88,88,86,87,80,83,86,81,90,65,102,62,91,67,58,67,70,89,70,43,59,67,70,55,44,38,70,75,73,31,76,85,59,66,52,49,47,37,41,80,41,61,58,65,68,64,43,41,45,40,39,46,44,32,48,25,50,51,45,47,73,72,45,92,85,61,82,34,69,29,43,75,73,69,32,46,68,41,63,69,54,39,55,56,48,50,53,55,46,53,54,28,38,76,69,69,77,36,81,87,52,76,59,48,70,58,60,51,48,71,59,75,40,87,66,29,80,86,39,58,94,61,47,49,78,38,58,58,46,63,85,94,37,76,54,23,57,50,33,53,48,60,51,51,51,52,42,52,80,47,72,35,55,65,73,42,51,52,50,41,55,47,52,72,70,74,54,77,62,97,72,66,45,81,89,39,71,63,45,55,50,52,50,51,54,38,74,75,29,63,70,58,41,47,55,51,49,62,67,30,41,62,44,32,64,76,69,66,47,82,79,63,90,86,66,70,75,77,72,75,79,69,86,129

Mean predicted aligned error: 13.46 Å

Nearest PDB structures (foldseek):
  3c2q-assembly1_B-2  TM=2.565E-01  e=8.713E-01  Methanococcus maripaludis S2
  7ogg-assembly1_R  TM=1.532E-01  e=8.473E+00  Saccharomyces cerevisiae S288C

Radius of gyration: 20.77 Å; Cα contacts (8 Å, |Δi|>4): 251; chains: 1; bounding box: 46×50×61 Å

Organism: Bursaphelenchus xylophilus (NCBI:txid6326)